Protein AF-A0A7S2HKM9-F1 (afdb_monomer)

Nearest PDB structures (foldseek):
  5j1i-assembly2_B  TM=4.996E-01  e=6.780E+00  Homo sapiens
  3fb2-assembly2_B  TM=3.011E-01  e=2.952E+00  Homo sapiens

Organism: NCBI:txid327968

Radius of gyration: 21.07 Å; Cα contacts (8 Å, |Δi|>4): 140; chains: 1; bounding box: 49×35×58 Å

Structure (mmCIF, N/CA/C/O backbone):
data_AF-A0A7S2HKM9-F1
#
_entry.id   AF-A0A7S2HKM9-F1
#
loop_
_atom_site.group_PDB
_atom_site.id
_atom_site.type_symbol
_atom_site.label_atom_id
_atom_site.label_alt_id
_atom_site.label_comp_id
_atom_site.label_asym_id
_atom_site.label_entity_id
_atom_site.label_seq_id
_atom_site.pdbx_PDB_ins_code
_atom_site.Cartn_x
_atom_site.Cartn_y
_atom_site.Cartn_z
_atom_site.occupancy
_atom_site.B_iso_or_equiv
_atom_site.auth_seq_id
_atom_site.auth_comp_id
_atom_site.auth_asym_id
_atom_site.auth_atom_id
_atom_site.pdbx_PDB_model_num
ATOM 1 N N . MET A 1 1 ? -15.039 -22.040 1.813 1.00 40.78 1 MET A N 1
ATOM 2 C CA . MET A 1 1 ? -13.602 -21.690 1.942 1.00 40.78 1 MET A CA 1
ATOM 3 C C . MET A 1 1 ? -12.680 -22.321 0.883 1.00 40.78 1 MET A C 1
ATOM 5 O O . MET A 1 1 ? -11.518 -21.946 0.837 1.00 40.78 1 MET A O 1
ATOM 9 N N . GLN A 1 2 ? -13.139 -23.224 -0.000 1.00 30.53 2 GLN A N 1
ATOM 10 C CA . GLN A 1 2 ? -12.272 -23.821 -1.039 1.00 30.53 2 GLN A CA 1
ATOM 11 C C . GLN A 1 2 ? -12.085 -22.943 -2.297 1.00 30.53 2 GLN A C 1
ATOM 13 O O . GLN A 1 2 ? -11.031 -23.003 -2.921 1.00 30.53 2 GLN A O 1
ATOM 18 N N . SER A 1 3 ? -13.036 -22.062 -2.633 1.00 32.12 3 SER A N 1
ATOM 19 C CA . SER A 1 3 ? -12.946 -21.182 -3.816 1.00 32.12 3 SER A CA 1
ATOM 20 C C . SER A 1 3 ? -11.997 -19.984 -3.653 1.00 32.12 3 SER A C 1
ATOM 22 O O . SER A 1 3 ? -11.504 -19.462 -4.650 1.00 32.12 3 SER A O 1
ATOM 24 N N . LEU A 1 4 ? -11.683 -19.579 -2.413 1.00 37.84 4 LEU A N 1
ATOM 25 C CA . LEU A 1 4 ? -10.715 -18.511 -2.112 1.00 37.84 4 LEU A CA 1
ATOM 26 C C . LEU A 1 4 ? -9.283 -18.892 -2.514 1.00 37.84 4 LEU A C 1
ATOM 28 O O . LEU A 1 4 ? -8.510 -18.035 -2.924 1.00 37.84 4 LEU A O 1
ATOM 32 N N . ARG A 1 5 ? -8.929 -20.181 -2.451 1.00 35.97 5 ARG A N 1
ATOM 33 C CA . ARG A 1 5 ? -7.579 -20.653 -2.796 1.00 35.97 5 ARG A CA 1
ATOM 34 C C . ARG A 1 5 ? -7.345 -20.738 -4.305 1.00 35.97 5 ARG A C 1
ATOM 36 O O . ARG A 1 5 ? -6.226 -20.510 -4.750 1.00 35.97 5 ARG A O 1
ATOM 43 N N . ALA A 1 6 ? -8.390 -21.010 -5.087 1.00 31.44 6 ALA A N 1
ATOM 44 C CA . ALA A 1 6 ? -8.276 -21.190 -6.535 1.00 31.44 6 ALA A CA 1
ATOM 45 C C . ALA A 1 6 ? -8.026 -19.866 -7.283 1.00 31.44 6 ALA A C 1
ATOM 47 O O . ALA A 1 6 ? -7.196 -19.817 -8.186 1.00 31.44 6 ALA A O 1
ATOM 48 N N . ASN A 1 7 ? -8.671 -18.772 -6.862 1.00 34.50 7 ASN A N 1
ATOM 49 C CA . ASN A 1 7 ? -8.495 -17.465 -7.508 1.00 34.50 7 ASN A CA 1
ATOM 50 C C . ASN A 1 7 ? -7.237 -16.723 -7.028 1.00 34.50 7 ASN A C 1
ATOM 52 O O . ASN A 1 7 ? -6.604 -16.019 -7.814 1.00 34.50 7 ASN A O 1
ATOM 56 N N . VAL A 1 8 ? -6.822 -16.934 -5.773 1.00 39.03 8 VAL A N 1
ATOM 57 C CA . VAL A 1 8 ? -5.538 -16.435 -5.246 1.00 39.03 8 VAL A CA 1
ATOM 58 C C . VAL A 1 8 ? -4.366 -17.124 -5.948 1.00 39.03 8 VAL A C 1
ATOM 60 O O . VAL A 1 8 ? -3.404 -16.458 -6.326 1.00 39.03 8 VAL A O 1
ATOM 63 N N . ALA A 1 9 ? -4.481 -18.428 -6.224 1.00 31.66 9 ALA A N 1
ATOM 64 C CA . ALA A 1 9 ? -3.498 -19.151 -7.020 1.00 31.66 9 ALA A CA 1
ATOM 65 C C . ALA A 1 9 ? -3.417 -18.633 -8.463 1.00 31.66 9 ALA A C 1
ATOM 67 O O . ALA A 1 9 ? -2.326 -18.609 -9.009 1.00 31.66 9 ALA A O 1
ATOM 68 N N . LEU A 1 10 ? -4.508 -18.152 -9.070 1.00 32.16 10 LEU A N 1
ATOM 69 C CA . LEU A 1 10 ? -4.478 -17.640 -10.445 1.00 32.16 10 LEU A CA 1
ATOM 70 C C . LEU A 1 10 ? -3.768 -16.276 -10.556 1.00 32.16 10 LEU A C 1
ATOM 72 O O . LEU A 1 10 ? -3.023 -16.047 -11.504 1.00 32.16 10 LEU A O 1
ATOM 76 N N . VAL A 1 11 ? -3.932 -15.387 -9.569 1.00 39.72 11 VAL A N 1
ATOM 77 C CA . VAL A 1 11 ? -3.235 -14.084 -9.551 1.00 39.72 11 VAL A CA 1
ATOM 78 C C . VAL A 1 11 ? -1.755 -14.237 -9.163 1.00 39.72 11 VAL A C 1
ATOM 80 O O . VAL A 1 11 ? -0.908 -13.523 -9.700 1.00 39.72 11 VAL A O 1
ATOM 83 N N . LEU A 1 12 ? -1.421 -15.202 -8.295 1.00 36.66 12 LEU A N 1
ATOM 84 C CA . LEU A 1 12 ? -0.033 -15.551 -7.955 1.00 36.66 12 LEU A CA 1
ATOM 85 C C . LEU A 1 12 ? 0.669 -16.388 -9.042 1.00 36.66 12 LEU A C 1
ATOM 87 O O . LEU A 1 12 ? 1.860 -16.192 -9.270 1.00 36.66 12 LEU A O 1
ATOM 91 N N . ALA A 1 13 ? -0.035 -17.272 -9.756 1.00 32.66 13 ALA A N 1
ATOM 92 C CA . ALA A 1 13 ? 0.553 -18.132 -10.792 1.00 32.66 13 ALA A CA 1
ATOM 93 C C . ALA A 1 13 ? 0.941 -17.359 -12.060 1.00 32.66 13 ALA A C 1
ATOM 95 O O . ALA A 1 13 ? 1.949 -17.684 -12.684 1.00 32.66 13 ALA A O 1
ATOM 96 N N . VAL A 1 14 ? 0.227 -16.279 -12.397 1.00 37.69 14 VAL A N 1
ATOM 97 C CA . VAL A 1 14 ? 0.597 -15.403 -13.526 1.00 37.69 14 VAL A CA 1
ATOM 98 C C . VAL A 1 14 ? 1.884 -14.600 -13.243 1.00 37.69 14 VAL A C 1
ATOM 100 O O . VAL A 1 14 ? 2.485 -14.049 -14.158 1.00 37.69 14 VAL A O 1
ATOM 103 N N . MET A 1 15 ? 2.372 -14.558 -11.996 1.00 44.34 15 MET A N 1
ATOM 104 C CA . MET A 1 15 ? 3.603 -13.835 -11.635 1.00 44.34 15 MET A CA 1
ATOM 105 C C . MET A 1 15 ? 4.887 -14.686 -11.713 1.00 44.34 15 MET A C 1
ATOM 107 O O . MET A 1 15 ? 5.978 -14.110 -11.655 1.00 44.34 15 MET A O 1
ATOM 111 N N . VAL A 1 16 ? 4.792 -16.021 -11.830 1.00 41.72 16 VAL A N 1
ATOM 112 C CA . VAL A 1 16 ? 5.943 -16.935 -11.635 1.00 41.72 16 VAL A CA 1
ATOM 113 C C . VAL A 1 16 ? 6.369 -17.700 -12.897 1.00 41.72 16 VAL A C 1
ATOM 115 O O . VAL A 1 16 ? 7.532 -18.090 -12.993 1.00 41.72 16 VAL A O 1
ATOM 118 N N . SER A 1 17 ? 5.508 -17.864 -13.901 1.00 39.16 17 SER A N 1
ATOM 119 C CA . SER A 1 17 ? 5.850 -18.638 -15.102 1.00 39.16 17 SER A CA 1
ATOM 120 C C . SER A 1 17 ? 6.051 -17.748 -16.324 1.00 39.16 17 SER A C 1
ATOM 122 O O . SER A 1 17 ? 5.080 -17.187 -16.808 1.00 39.16 17 SER A O 1
ATOM 124 N N . GLU A 1 18 ? 7.317 -17.658 -16.765 1.00 40.50 18 GLU A N 1
ATOM 125 C CA . GLU A 1 18 ? 7.879 -17.252 -18.079 1.00 40.50 18 GLU A CA 1
ATOM 126 C C . GLU A 1 18 ? 9.175 -16.437 -17.829 1.00 40.50 18 GLU A C 1
ATOM 128 O O . GLU A 1 18 ? 9.148 -15.426 -17.136 1.00 40.50 18 GLU A O 1
ATOM 133 N N . MET A 1 19 ? 10.391 -16.770 -18.275 1.00 42.81 19 MET A N 1
ATOM 134 C CA . MET A 1 19 ? 10.937 -17.816 -19.137 1.00 42.81 19 MET A CA 1
ATOM 135 C C . MET A 1 19 ? 12.421 -18.028 -18.779 1.00 42.81 19 MET A C 1
ATOM 137 O O . MET A 1 19 ? 13.136 -17.092 -18.411 1.00 42.81 19 MET A O 1
ATOM 141 N N . VAL A 1 20 ? 12.883 -19.268 -18.937 1.00 42.34 20 VAL A N 1
ATOM 142 C CA . VAL A 1 20 ? 14.298 -19.639 -19.033 1.00 42.34 20 VAL A CA 1
ATOM 143 C C . VAL A 1 20 ? 14.714 -19.520 -20.503 1.00 42.34 20 VAL A C 1
ATOM 145 O O . VAL A 1 20 ? 14.083 -20.139 -21.352 1.00 42.34 20 VAL A O 1
ATOM 148 N N . GLY A 1 21 ? 15.798 -18.784 -20.781 1.00 37.03 21 GLY A N 1
ATOM 149 C CA . GLY A 1 21 ? 16.639 -18.986 -21.971 1.00 37.03 21 GLY A CA 1
ATOM 150 C C . GLY A 1 21 ? 16.807 -17.799 -22.931 1.00 37.03 21 GLY A C 1
ATOM 151 O O . GLY A 1 21 ? 15.953 -17.549 -23.768 1.00 37.03 21 GLY A O 1
ATOM 152 N N . SER A 1 22 ? 17.966 -17.133 -22.897 1.00 38.50 22 SER A N 1
ATOM 153 C CA . SER A 1 22 ? 19.016 -17.210 -23.937 1.00 38.50 22 SER A CA 1
ATOM 154 C C . SER A 1 22 ? 20.191 -16.278 -23.575 1.00 38.50 22 SER A C 1
ATOM 156 O O . SER A 1 22 ? 20.020 -15.307 -22.844 1.00 38.50 22 SER A O 1
ATOM 158 N N . HIS A 1 23 ? 21.410 -16.657 -23.971 1.00 43.59 23 HIS A N 1
ATOM 159 C CA . HIS A 1 23 ? 22.680 -16.055 -23.547 1.00 43.59 23 HIS A CA 1
ATOM 160 C C . HIS A 1 23 ? 23.184 -14.983 -24.527 1.00 43.59 23 HIS A C 1
ATOM 162 O O . HIS A 1 23 ? 23.243 -15.241 -25.726 1.00 43.59 23 HIS A O 1
ATOM 168 N N . GLY A 1 24 ? 23.723 -13.886 -23.975 1.00 48.16 24 GLY A N 1
ATOM 169 C CA . GLY A 1 24 ? 24.982 -13.295 -24.450 1.00 48.16 24 GLY A CA 1
ATOM 170 C C . GLY A 1 24 ? 24.926 -11.951 -25.185 1.00 48.16 24 GLY A C 1
ATOM 171 O O . GLY A 1 24 ? 25.161 -11.932 -26.385 1.00 48.16 24 GLY A O 1
ATOM 172 N N . ALA A 1 25 ? 24.732 -10.839 -24.458 1.00 40.47 25 ALA A N 1
ATOM 173 C CA . ALA A 1 25 ? 25.528 -9.592 -24.535 1.00 40.47 25 ALA A CA 1
ATOM 174 C C . ALA A 1 25 ? 24.898 -8.490 -23.649 1.00 40.47 25 ALA A C 1
ATOM 176 O O . ALA A 1 25 ? 23.698 -8.254 -23.714 1.00 40.47 25 ALA A O 1
ATOM 177 N N . SER A 1 26 ? 25.723 -7.781 -22.861 1.00 45.53 26 SER A N 1
ATOM 178 C CA . SER A 1 26 ? 25.380 -6.745 -21.850 1.00 45.53 26 SER A CA 1
ATOM 179 C C . SER A 1 26 ? 24.868 -7.239 -20.480 1.00 45.53 26 SER A C 1
ATOM 181 O O . SER A 1 26 ? 23.892 -6.744 -19.920 1.00 45.53 26 SER A O 1
ATOM 183 N N . THR A 1 27 ? 25.602 -8.174 -19.867 1.00 55.16 27 THR A N 1
ATOM 184 C CA . THR A 1 27 ? 25.264 -8.782 -18.564 1.00 55.16 27 THR A CA 1
ATOM 185 C C . THR A 1 27 ? 24.985 -7.775 -17.444 1.00 55.16 27 THR A C 1
ATOM 187 O O . THR A 1 27 ? 24.105 -8.028 -16.635 1.00 55.16 27 THR A O 1
ATOM 190 N N . ALA A 1 28 ? 25.661 -6.626 -17.385 1.00 52.16 28 ALA A N 1
ATOM 191 C CA . ALA A 1 28 ? 25.444 -5.644 -16.317 1.00 52.16 28 ALA A CA 1
ATOM 192 C C . ALA A 1 28 ? 24.071 -4.946 -16.400 1.00 52.16 28 ALA A C 1
ATOM 194 O O . ALA A 1 28 ? 23.358 -4.870 -15.405 1.00 52.16 28 ALA A O 1
ATOM 195 N N . LEU A 1 29 ? 23.665 -4.498 -17.592 1.00 52.09 29 LEU A N 1
ATOM 196 C CA . LEU A 1 29 ? 22.386 -3.810 -17.821 1.00 52.09 29 LEU A CA 1
ATOM 197 C C . LEU A 1 29 ? 21.202 -4.774 -17.804 1.00 52.09 29 LEU A C 1
ATOM 199 O O . LEU A 1 29 ? 20.142 -4.451 -17.273 1.00 52.09 29 LEU A O 1
ATOM 203 N N . GLU A 1 30 ? 21.395 -5.983 -18.323 1.00 56.62 30 GLU A N 1
ATOM 204 C CA . GLU A 1 30 ? 20.392 -7.036 -18.239 1.00 56.62 30 GLU A CA 1
ATOM 205 C C . GLU A 1 30 ? 20.168 -7.466 -16.780 1.00 56.62 30 GLU A C 1
ATOM 207 O O . GLU A 1 30 ? 19.032 -7.674 -16.357 1.00 56.62 30 GLU A O 1
ATOM 212 N N . VAL A 1 31 ? 21.236 -7.548 -15.977 1.00 58.53 31 VAL A N 1
ATOM 213 C CA . VAL A 1 31 ? 21.159 -7.849 -14.540 1.00 58.53 31 VAL A CA 1
ATOM 214 C C . VAL A 1 31 ? 20.539 -6.693 -13.757 1.00 58.53 31 VAL A C 1
ATOM 216 O O . VAL A 1 31 ? 19.698 -6.958 -12.897 1.00 58.53 31 VAL A O 1
ATOM 219 N N . ASP A 1 32 ? 20.882 -5.439 -14.052 1.00 57.09 32 ASP A N 1
ATOM 220 C CA . ASP A 1 32 ? 20.312 -4.264 -13.381 1.00 57.09 32 ASP A CA 1
ATOM 221 C C . ASP A 1 32 ? 18.831 -4.069 -13.726 1.00 57.09 32 ASP A C 1
ATOM 223 O O . ASP A 1 32 ? 18.012 -3.922 -12.818 1.00 57.09 32 ASP A O 1
ATOM 227 N N . GLY A 1 33 ? 18.451 -4.199 -15.000 1.00 58.88 33 GLY A N 1
ATOM 228 C CA . GLY A 1 33 ? 17.053 -4.183 -15.434 1.00 58.88 33 GLY A CA 1
ATOM 229 C C . GLY A 1 33 ? 16.251 -5.336 -14.822 1.00 58.88 33 GLY A C 1
ATOM 230 O O . GLY A 1 33 ? 15.181 -5.127 -14.248 1.00 58.88 33 GLY A O 1
ATOM 231 N N . LYS A 1 34 ? 16.799 -6.562 -14.820 1.00 60.12 34 LYS A N 1
ATOM 232 C CA . LYS A 1 34 ? 16.180 -7.713 -14.135 1.00 60.12 34 LYS A CA 1
ATOM 233 C C . LYS A 1 34 ? 16.061 -7.486 -12.625 1.00 60.12 34 LYS A C 1
ATOM 235 O O . LYS A 1 34 ? 15.081 -7.933 -12.029 1.00 60.12 34 LYS A O 1
ATOM 240 N N . ARG A 1 35 ? 17.012 -6.795 -11.989 1.00 60.03 35 ARG A N 1
ATOM 241 C CA . ARG A 1 35 ? 16.968 -6.442 -10.559 1.00 60.03 35 ARG A CA 1
ATOM 242 C C . ARG A 1 35 ? 15.926 -5.368 -10.263 1.00 60.03 35 ARG A C 1
ATOM 244 O O . ARG A 1 35 ? 15.162 -5.563 -9.323 1.00 6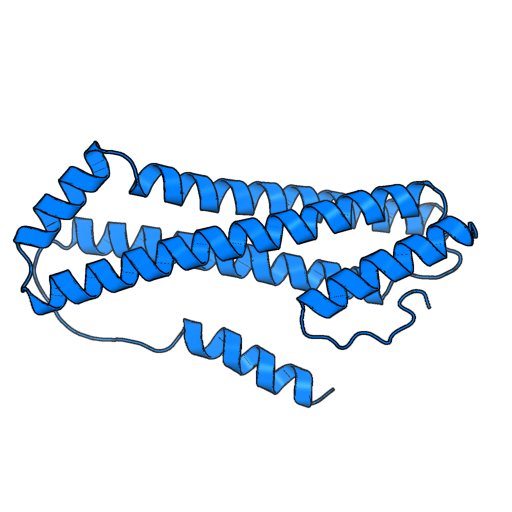0.03 35 ARG A O 1
ATOM 251 N N . ALA A 1 36 ? 15.842 -4.300 -11.053 1.00 59.81 36 ALA A N 1
ATOM 252 C CA . ALA A 1 36 ? 14.824 -3.258 -10.910 1.00 59.81 36 ALA A CA 1
ATOM 253 C C . ALA A 1 36 ? 13.411 -3.836 -11.091 1.00 59.81 36 ALA A C 1
ATOM 255 O O . ALA A 1 36 ? 12.543 -3.648 -10.240 1.00 59.81 36 ALA A O 1
ATOM 256 N N . LEU A 1 37 ? 13.214 -4.676 -12.111 1.00 63.56 37 LEU A N 1
ATOM 257 C CA . LEU A 1 37 ? 11.954 -5.389 -12.342 1.00 63.56 37 LEU A CA 1
ATOM 258 C C . LEU A 1 37 ? 11.614 -6.382 -11.228 1.00 63.56 37 LEU A C 1
ATOM 260 O O . LEU A 1 37 ? 10.436 -6.595 -10.937 1.00 63.56 37 LEU A O 1
ATOM 264 N N . ARG A 1 38 ? 12.618 -7.023 -10.620 1.00 66.50 38 ARG A N 1
ATOM 265 C CA . ARG A 1 38 ? 12.426 -7.912 -9.464 1.00 66.50 38 ARG A CA 1
ATOM 266 C C . ARG A 1 38 ? 12.077 -7.134 -8.199 1.00 66.50 38 ARG A C 1
ATOM 268 O O . ARG A 1 38 ? 11.171 -7.563 -7.495 1.00 66.50 38 ARG A O 1
ATOM 275 N N . ARG A 1 39 ? 12.729 -5.996 -7.939 1.00 69.50 39 ARG A N 1
ATOM 276 C CA . ARG A 1 39 ? 12.405 -5.105 -6.810 1.00 69.50 39 ARG A CA 1
ATOM 277 C C . ARG A 1 39 ? 11.002 -4.532 -6.955 1.00 69.50 39 ARG A C 1
ATOM 279 O O . ARG A 1 39 ? 10.175 -4.755 -6.088 1.00 69.50 39 ARG A O 1
ATOM 286 N N . SER A 1 40 ? 10.691 -3.957 -8.114 1.00 72.94 40 SER A N 1
ATOM 287 C CA . SER A 1 40 ? 9.357 -3.444 -8.424 1.00 72.94 40 SER A CA 1
ATOM 288 C C . SER A 1 40 ? 8.277 -4.529 -8.314 1.00 72.94 40 SER A C 1
ATOM 290 O O . SER A 1 40 ? 7.201 -4.283 -7.778 1.00 72.94 40 SER A O 1
ATOM 292 N N . ARG A 1 41 ? 8.561 -5.770 -8.744 1.00 76.00 41 ARG A N 1
ATOM 293 C CA . ARG A 1 41 ? 7.671 -6.918 -8.494 1.00 76.00 41 ARG A CA 1
ATOM 294 C C . ARG A 1 41 ? 7.488 -7.205 -7.006 1.00 76.00 41 ARG A C 1
ATOM 296 O O . ARG A 1 41 ? 6.348 -7.376 -6.588 1.00 76.00 41 ARG A O 1
ATOM 303 N N . ALA A 1 42 ? 8.573 -7.272 -6.240 1.00 78.19 42 ALA A N 1
ATOM 304 C CA . ALA A 1 42 ? 8.522 -7.535 -4.806 1.00 78.19 42 ALA A CA 1
ATOM 305 C C . ALA A 1 42 ? 7.716 -6.456 -4.071 1.00 78.19 42 ALA A C 1
ATOM 307 O O . ALA A 1 42 ? 6.820 -6.800 -3.310 1.00 78.19 42 ALA A O 1
ATOM 308 N N . ASP A 1 43 ? 7.944 -5.180 -4.386 1.00 80.50 43 ASP A N 1
ATOM 309 C CA . ASP A 1 43 ? 7.212 -4.058 -3.792 1.00 80.50 43 ASP A CA 1
ATOM 310 C C . ASP A 1 43 ? 5.720 -4.104 -4.156 1.00 80.50 43 ASP A C 1
ATOM 312 O O . ASP A 1 4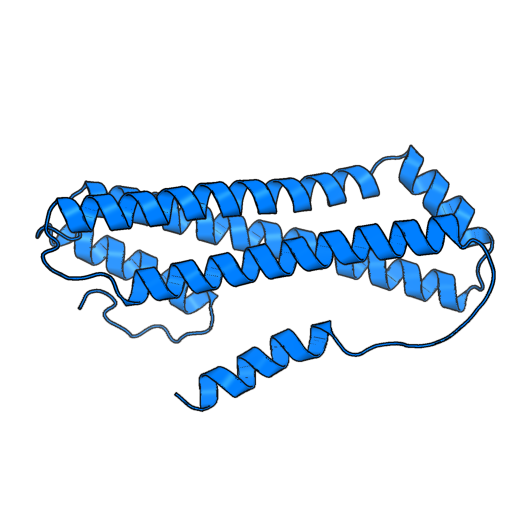3 ? 4.858 -3.865 -3.313 1.00 80.50 43 ASP A O 1
ATOM 316 N N . ARG A 1 44 ? 5.372 -4.479 -5.398 1.00 78.56 44 ARG A N 1
ATOM 317 C CA . ARG A 1 44 ? 3.964 -4.667 -5.782 1.00 78.56 44 ARG A CA 1
ATOM 318 C C . ARG A 1 44 ? 3.304 -5.820 -5.030 1.00 78.56 44 ARG A C 1
ATOM 320 O O . ARG A 1 44 ? 2.159 -5.682 -4.609 1.00 78.56 44 ARG A O 1
ATOM 327 N N . VAL A 1 45 ? 3.994 -6.953 -4.905 1.00 81.50 45 VAL A N 1
ATOM 328 C CA . VAL A 1 45 ? 3.481 -8.125 -4.179 1.00 81.50 45 VAL A CA 1
ATOM 329 C C . VAL A 1 45 ? 3.297 -7.791 -2.706 1.00 81.50 45 VAL A C 1
ATOM 331 O O . VAL A 1 45 ? 2.249 -8.106 -2.153 1.00 81.50 45 VAL A O 1
ATOM 334 N N . ASP A 1 46 ? 4.262 -7.102 -2.102 1.00 81.31 46 ASP A N 1
ATOM 335 C CA . ASP A 1 46 ? 4.175 -6.630 -0.725 1.00 81.31 46 ASP A CA 1
ATOM 336 C C . ASP A 1 46 ? 2.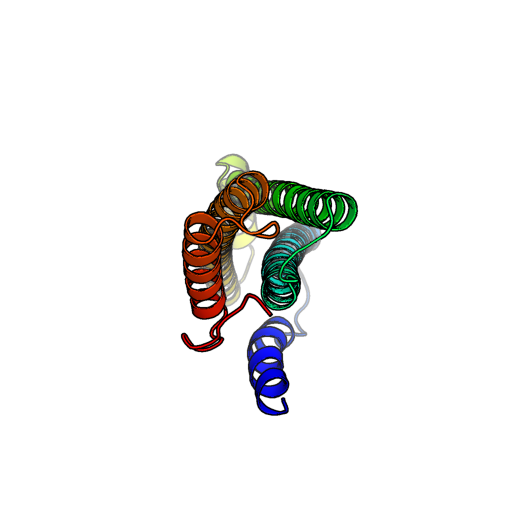986 -5.678 -0.537 1.00 81.31 46 ASP A C 1
ATOM 338 O O . ASP A 1 46 ? 2.124 -5.939 0.296 1.00 81.31 46 ASP A O 1
ATOM 342 N N . ALA A 1 47 ? 2.832 -4.653 -1.382 1.00 79.12 47 ALA A N 1
ATOM 343 C CA . ALA A 1 47 ? 1.691 -3.736 -1.302 1.00 79.12 47 ALA A CA 1
ATOM 344 C C . ALA A 1 47 ? 0.333 -4.462 -1.401 1.00 79.12 47 ALA A C 1
ATOM 346 O O . ALA A 1 47 ? -0.616 -4.132 -0.682 1.00 79.12 47 ALA A O 1
ATOM 347 N N . ILE A 1 48 ? 0.232 -5.475 -2.268 1.00 77.44 48 ILE A N 1
ATOM 348 C CA . ILE A 1 48 ? -0.974 -6.300 -2.409 1.00 77.44 48 ILE A CA 1
ATOM 349 C C . ILE A 1 48 ? -1.191 -7.163 -1.159 1.00 77.44 48 ILE A C 1
ATOM 351 O O . ILE A 1 48 ? -2.298 -7.187 -0.627 1.00 77.44 48 ILE A O 1
ATOM 355 N N . ALA A 1 49 ? -0.153 -7.839 -0.663 1.00 79.81 49 ALA A N 1
ATOM 356 C CA . ALA A 1 49 ? -0.233 -8.692 0.521 1.00 79.81 49 ALA A CA 1
ATOM 357 C C . ALA A 1 49 ? -0.647 -7.898 1.767 1.00 79.81 49 ALA A C 1
ATOM 359 O O . ALA A 1 49 ? -1.544 -8.320 2.493 1.00 79.81 49 ALA A O 1
ATOM 360 N N . GLN A 1 50 ? -0.072 -6.710 1.963 1.00 79.19 50 GLN A N 1
ATOM 361 C CA . GLN A 1 50 ? -0.452 -5.810 3.053 1.00 79.19 50 GLN A CA 1
ATOM 362 C C . GLN A 1 50 ? -1.911 -5.363 2.930 1.00 79.19 50 GLN A C 1
ATOM 364 O O . GLN A 1 50 ? -2.637 -5.341 3.921 1.00 79.19 50 GLN A O 1
ATOM 369 N N . SER A 1 51 ? -2.377 -5.082 1.710 1.00 73.06 51 SER A N 1
ATOM 370 C CA . SER A 1 51 ? -3.783 -4.736 1.466 1.00 73.06 51 SER A CA 1
ATOM 371 C C . SER A 1 51 ? -4.735 -5.879 1.846 1.00 73.06 51 SER A C 1
ATOM 373 O O . SER A 1 51 ? -5.805 -5.623 2.391 1.00 73.06 51 SER A O 1
ATOM 375 N N . PHE A 1 52 ? -4.350 -7.138 1.606 1.00 74.88 52 PHE A N 1
ATOM 376 C CA . PHE A 1 52 ? -5.125 -8.307 2.040 1.00 74.88 52 PHE A CA 1
ATOM 377 C C . PHE A 1 52 ? -5.073 -8.532 3.548 1.00 74.88 52 PHE A C 1
ATOM 379 O O . PHE A 1 52 ? -6.103 -8.798 4.158 1.00 74.88 52 PHE A O 1
ATOM 386 N N . HIS A 1 53 ? -3.909 -8.371 4.166 1.00 79.25 53 HIS A N 1
ATOM 387 C CA . HIS A 1 53 ? -3.774 -8.551 5.606 1.00 79.25 53 HIS A CA 1
ATOM 388 C C . HIS A 1 53 ? -4.617 -7.534 6.397 1.00 79.25 53 HIS A C 1
ATOM 390 O O . HIS A 1 53 ? -5.281 -7.875 7.374 1.00 79.25 53 HIS A O 1
ATOM 396 N N . VAL A 1 54 ? -4.679 -6.293 5.914 1.00 73.12 54 VAL A N 1
ATOM 397 C CA . VAL A 1 54 ? -5.593 -5.262 6.420 1.00 73.12 54 VAL A CA 1
ATOM 398 C C . VAL A 1 54 ? -7.055 -5.718 6.371 1.00 73.12 54 VAL A C 1
ATOM 400 O O . VAL A 1 54 ? -7.815 -5.492 7.312 1.00 73.12 54 VAL A O 1
ATOM 403 N N . LEU A 1 55 ? -7.471 -6.332 5.262 1.00 71.38 55 LEU A N 1
ATOM 404 C CA . LEU A 1 55 ? -8.844 -6.802 5.078 1.00 71.38 55 LEU A CA 1
ATOM 405 C C . LEU A 1 55 ? -9.199 -7.924 6.051 1.00 71.38 55 LEU A C 1
ATOM 407 O O . LEU A 1 55 ? -10.325 -7.971 6.538 1.00 71.38 55 LEU A O 1
ATOM 411 N N . GLU A 1 56 ? -8.248 -8.803 6.353 1.00 74.50 56 GLU A N 1
ATOM 412 C CA . GLU A 1 56 ? -8.428 -9.859 7.351 1.00 74.50 56 GLU A CA 1
ATOM 413 C C . GLU A 1 56 ? -8.619 -9.281 8.758 1.00 74.50 56 GLU A C 1
ATOM 415 O O . GLU A 1 56 ? -9.514 -9.714 9.488 1.00 74.50 56 GLU A O 1
ATOM 420 N N . ILE A 1 57 ? -7.843 -8.256 9.123 1.00 75.00 57 ILE A N 1
ATOM 421 C CA . ILE A 1 57 ? -8.017 -7.543 10.398 1.00 75.00 57 ILE A CA 1
ATOM 422 C C . ILE A 1 57 ? -9.381 -6.855 10.436 1.00 75.00 57 ILE A C 1
ATOM 424 O O . ILE A 1 57 ? -10.119 -6.992 11.405 1.00 75.00 57 ILE A O 1
ATOM 428 N N . ALA A 1 58 ? -9.748 -6.161 9.359 1.00 71.00 58 ALA A N 1
ATOM 429 C CA . ALA A 1 58 ? -11.046 -5.511 9.232 1.00 71.00 58 ALA A CA 1
ATOM 430 C C . ALA A 1 58 ? -12.225 -6.486 9.385 1.00 71.00 58 ALA A C 1
ATOM 432 O O . ALA A 1 58 ? -13.217 -6.155 10.028 1.00 71.00 58 ALA A O 1
ATOM 433 N N . ALA A 1 59 ? -12.121 -7.684 8.809 1.00 69.00 59 ALA A N 1
ATOM 434 C CA . ALA A 1 59 ? -13.153 -8.714 8.894 1.00 69.00 59 ALA A CA 1
ATOM 435 C C . ALA A 1 59 ? -13.250 -9.379 10.279 1.00 69.00 59 ALA A C 1
ATOM 437 O O . ALA A 1 59 ? -14.211 -10.096 10.543 1.00 69.00 59 ALA A O 1
ATOM 4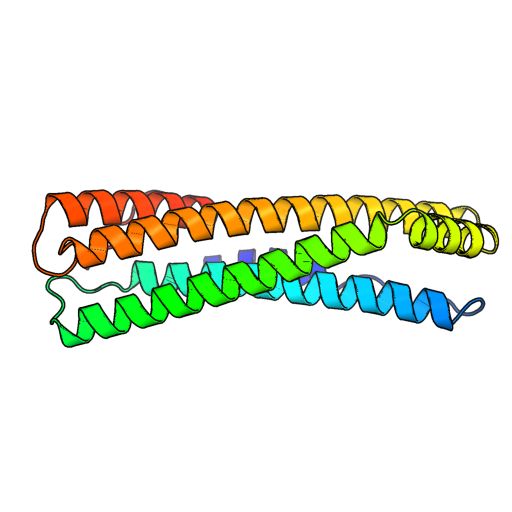38 N N . SER A 1 60 ? -12.262 -9.164 11.150 1.00 74.12 60 SER A N 1
ATOM 439 C CA . SER A 1 60 ? -12.181 -9.757 12.489 1.00 74.12 60 SER A CA 1
ATOM 440 C C . SER A 1 60 ? -12.317 -8.725 13.614 1.00 74.12 60 SER A C 1
ATOM 442 O O . SER A 1 60 ? -11.992 -9.018 14.765 1.00 74.12 60 SER A O 1
ATOM 444 N N . LEU A 1 61 ? -12.819 -7.521 13.307 1.00 80.06 61 LEU A N 1
ATOM 445 C CA . LEU A 1 61 ? -12.993 -6.472 14.308 1.00 80.06 61 LEU A CA 1
ATOM 446 C C . LEU A 1 61 ? -14.098 -6.836 15.317 1.00 80.06 61 LEU A C 1
ATOM 448 O O . LEU A 1 61 ? -15.241 -7.071 14.909 1.00 80.06 61 LEU A O 1
ATOM 452 N N . PRO A 1 62 ? -13.789 -6.836 16.628 1.00 79.69 62 PRO A N 1
ATOM 453 C CA . PRO A 1 62 ? -14.758 -7.167 17.663 1.00 79.69 62 PRO A CA 1
ATOM 454 C C . PRO A 1 62 ? -15.763 -6.032 17.884 1.00 79.69 62 PRO A C 1
ATOM 456 O O . PRO A 1 62 ? -15.406 -4.850 17.879 1.00 79.69 62 PRO A O 1
ATOM 459 N N . ARG A 1 63 ? -17.021 -6.380 18.165 1.00 75.75 63 ARG A N 1
ATOM 460 C CA . ARG A 1 63 ? -17.994 -5.462 18.770 1.00 75.75 63 ARG A CA 1
ATOM 461 C C . ARG A 1 63 ? -17.752 -5.315 20.269 1.00 75.75 63 ARG A C 1
ATOM 463 O O . ARG A 1 63 ? -17.514 -6.296 20.965 1.00 75.75 63 ARG A O 1
ATOM 470 N N . ASN A 1 64 ? -17.915 -4.093 20.774 1.00 81.44 64 ASN A N 1
ATOM 471 C CA . ASN A 1 64 ? -17.701 -3.735 22.182 1.00 81.44 64 ASN A CA 1
ATOM 472 C C . ASN A 1 64 ? -16.260 -4.010 22.642 1.00 81.44 64 ASN A C 1
ATOM 474 O O . ASN A 1 64 ? -16.039 -4.617 23.689 1.00 81.44 64 ASN A O 1
ATOM 478 N N . ALA A 1 65 ? -15.288 -3.578 21.836 1.00 84.00 65 ALA A N 1
ATOM 479 C CA . ALA A 1 65 ? -13.877 -3.695 22.170 1.00 84.00 65 ALA A CA 1
ATOM 480 C C . ALA A 1 65 ? -13.570 -2.968 23.487 1.00 84.00 65 ALA A C 1
ATOM 482 O O . ALA A 1 65 ? -14.066 -1.862 23.728 1.00 84.00 65 ALA A O 1
ATOM 483 N N . THR A 1 66 ? -12.724 -3.568 24.328 1.00 88.06 66 THR A N 1
ATOM 484 C CA . THR A 1 66 ? -12.126 -2.834 25.449 1.00 88.06 66 THR A CA 1
ATOM 485 C C . THR A 1 66 ? -11.183 -1.759 24.914 1.00 88.06 66 THR A C 1
ATOM 487 O O . THR A 1 66 ? -10.749 -1.808 23.761 1.00 88.06 66 THR A O 1
ATOM 490 N N . LYS A 1 67 ? -10.820 -0.789 25.756 1.00 87.12 67 LYS A N 1
ATOM 491 C CA . LYS A 1 67 ? -9.908 0.284 25.352 1.00 87.12 67 LYS A CA 1
ATOM 492 C C . LYS A 1 67 ? -8.545 -0.258 24.910 1.00 87.12 67 LYS A C 1
ATOM 494 O O . LYS A 1 67 ? -7.995 0.196 23.918 1.00 87.12 67 LYS A O 1
ATOM 499 N N . GLU A 1 68 ? -8.050 -1.289 25.588 1.00 87.44 68 GLU A N 1
ATOM 500 C CA . GLU A 1 68 ? -6.794 -1.962 25.252 1.00 87.44 68 GLU A CA 1
ATOM 501 C C . GLU A 1 68 ? -6.875 -2.672 23.894 1.00 87.44 68 GLU A C 1
ATOM 503 O O . GLU A 1 68 ? -5.917 -2.654 23.120 1.00 87.44 68 GLU A O 1
ATOM 508 N N . GLN A 1 69 ? -8.022 -3.283 23.581 1.00 85.62 69 GLN A N 1
ATOM 509 C CA . GLN A 1 69 ? -8.265 -3.897 22.275 1.00 85.62 69 GLN A CA 1
ATOM 510 C C . GLN A 1 69 ? -8.362 -2.837 21.175 1.00 85.62 69 GLN A C 1
ATOM 512 O O . GLN A 1 69 ? -7.779 -3.014 20.106 1.00 85.62 69 GLN A O 1
ATOM 517 N N . GLU A 1 70 ? -9.061 -1.732 21.440 1.00 87.19 70 GLU A N 1
ATOM 518 C CA . GLU A 1 70 ? -9.172 -0.601 20.519 1.00 87.19 70 GLU A CA 1
ATOM 519 C C . GLU A 1 70 ? -7.789 -0.007 20.210 1.00 87.19 70 GLU A C 1
ATOM 521 O O . GLU A 1 70 ? -7.437 0.144 19.041 1.00 87.19 70 GLU A O 1
ATOM 526 N N . ASP A 1 71 ? -6.966 0.230 21.234 1.00 89.00 71 ASP A N 1
ATOM 527 C CA . ASP A 1 71 ? -5.604 0.753 21.092 1.00 89.00 71 ASP A CA 1
ATOM 528 C C . ASP A 1 71 ? -4.698 -0.204 20.303 1.00 89.00 71 ASP A C 1
ATOM 530 O O . ASP A 1 71 ? -3.937 0.232 19.432 1.00 89.00 71 ASP A O 1
ATOM 534 N N . HIS A 1 72 ? -4.797 -1.514 20.554 1.00 88.06 72 HIS A N 1
ATOM 535 C CA . HIS A 1 72 ? -4.057 -2.518 19.790 1.00 88.06 72 HIS A CA 1
ATOM 536 C C . HIS A 1 72 ? -4.453 -2.499 18.306 1.00 88.06 72 HIS A C 1
ATOM 538 O O . HIS A 1 72 ? -3.583 -2.428 17.438 1.00 88.06 72 HIS A O 1
ATOM 544 N N . ILE A 1 73 ? -5.756 -2.509 18.007 1.00 87.62 73 ILE A N 1
ATOM 545 C CA . ILE A 1 73 ? -6.279 -2.453 16.634 1.00 87.62 73 ILE A CA 1
ATOM 546 C C . ILE A 1 73 ? -5.826 -1.165 15.942 1.00 87.62 73 ILE A C 1
ATOM 548 O O . ILE A 1 73 ? -5.341 -1.208 14.811 1.00 87.62 73 ILE A O 1
ATOM 552 N N . LEU A 1 74 ? -5.947 -0.020 16.617 1.00 89.94 74 LEU A N 1
ATOM 553 C CA . LEU A 1 74 ? -5.514 1.269 16.087 1.00 89.94 74 LEU A CA 1
ATOM 554 C C . LEU A 1 74 ? -4.031 1.256 15.737 1.00 89.94 74 LEU A C 1
ATOM 556 O O . LEU A 1 74 ? -3.673 1.676 14.637 1.00 89.94 74 LEU A O 1
ATOM 560 N N . LYS A 1 75 ? -3.189 0.736 16.633 1.00 91.50 75 LYS A N 1
ATOM 561 C CA . LYS A 1 75 ? -1.751 0.626 16.396 1.00 91.50 75 LYS A CA 1
ATOM 562 C C . LYS A 1 75 ? -1.451 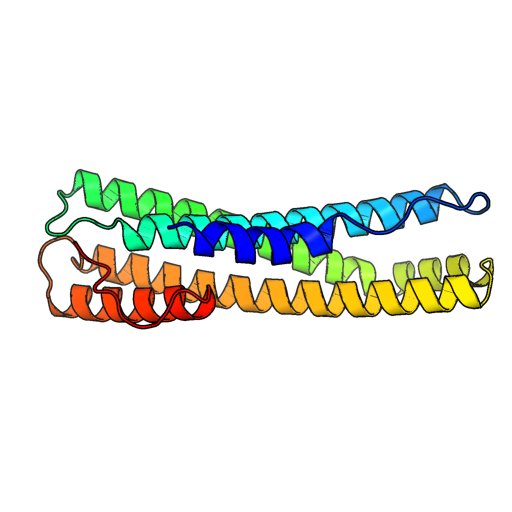-0.252 15.184 1.00 91.50 75 LYS A C 1
ATOM 564 O O . LYS A 1 75 ? -0.734 0.187 14.292 1.00 91.50 75 LYS A O 1
ATOM 569 N N . THR A 1 76 ? -2.050 -1.441 15.097 1.00 88.56 76 THR A N 1
ATOM 570 C CA . THR A 1 76 ? -1.845 -2.336 13.949 1.00 88.56 76 THR A CA 1
ATOM 571 C C . THR A 1 76 ? -2.259 -1.675 12.633 1.00 88.56 76 THR A C 1
ATOM 573 O O . THR A 1 76 ? -1.507 -1.719 11.661 1.00 88.56 76 THR A O 1
ATOM 576 N N . LEU A 1 77 ? -3.418 -1.010 12.594 1.00 87.75 77 LEU A N 1
ATOM 577 C CA . LEU A 1 77 ? -3.881 -0.311 11.392 1.00 87.75 77 LEU A CA 1
ATOM 578 C C . LEU A 1 77 ? -2.960 0.863 11.022 1.00 87.75 77 LEU A C 1
ATOM 580 O O . LEU A 1 77 ? -2.689 1.083 9.842 1.00 87.75 77 LEU A O 1
ATOM 584 N N . GLN A 1 78 ? -2.457 1.611 12.007 1.00 90.94 78 GLN A N 1
ATOM 585 C CA . GLN A 1 78 ? -1.501 2.700 11.784 1.00 90.94 78 GLN A CA 1
ATOM 586 C C . GLN A 1 78 ? -0.169 2.189 11.226 1.00 90.94 78 GLN A C 1
ATOM 588 O O . GLN A 1 78 ? 0.344 2.769 10.265 1.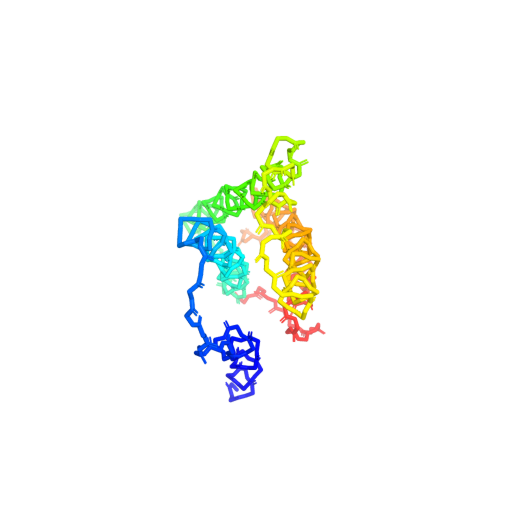00 90.94 78 GLN A O 1
ATOM 593 N N . ASP A 1 79 ? 0.354 1.093 11.774 1.00 91.06 79 ASP A N 1
ATOM 594 C CA . ASP A 1 79 ? 1.591 0.462 11.310 1.00 91.06 79 ASP A CA 1
ATOM 595 C C . ASP A 1 79 ? 1.440 -0.030 9.861 1.00 91.06 79 ASP A C 1
ATOM 597 O O . ASP A 1 79 ? 2.308 0.212 9.018 1.00 91.06 79 ASP A O 1
ATOM 601 N N . GLN A 1 80 ? 0.295 -0.630 9.522 1.00 87.44 80 GLN A N 1
ATOM 602 C CA . GLN A 1 80 ? -0.012 -1.057 8.154 1.00 87.44 80 GLN A CA 1
ATOM 603 C C . GLN A 1 80 ? -0.149 0.113 7.178 1.00 87.44 80 GLN A C 1
ATOM 605 O O . GLN A 1 80 ? 0.357 0.036 6.058 1.00 87.44 80 GLN A O 1
ATOM 610 N N . VAL A 1 81 ? -0.784 1.218 7.587 1.00 89.31 81 VAL A N 1
ATOM 611 C CA . VAL A 1 81 ? -0.846 2.444 6.773 1.00 89.31 81 VAL A CA 1
ATOM 612 C C . VAL A 1 81 ? 0.555 2.995 6.520 1.00 89.31 81 VAL A C 1
ATOM 614 O O . VAL A 1 81 ? 0.871 3.350 5.383 1.00 89.31 81 VAL A O 1
ATOM 617 N N . ALA A 1 82 ? 1.404 3.056 7.547 1.00 92.19 82 ALA A N 1
ATOM 618 C CA . ALA A 1 82 ? 2.781 3.519 7.405 1.00 92.19 82 ALA A CA 1
ATOM 619 C C . ALA A 1 82 ? 3.576 2.624 6.440 1.00 92.19 82 ALA A C 1
ATOM 621 O O . ALA A 1 82 ? 4.269 3.133 5.556 1.00 92.19 82 ALA A O 1
ATOM 622 N N . HIS A 1 83 ? 3.411 1.304 6.548 1.00 88.62 83 HIS A N 1
ATOM 623 C CA . HIS A 1 83 ? 4.059 0.346 5.660 1.00 88.62 83 HIS A CA 1
ATOM 624 C C . HIS A 1 83 ? 3.576 0.480 4.211 1.00 88.62 83 HIS A C 1
ATOM 626 O O . HIS A 1 83 ? 4.387 0.605 3.295 1.00 88.62 83 HIS A O 1
ATOM 632 N N . LEU A 1 84 ? 2.259 0.541 3.990 1.00 86.94 84 LEU A N 1
ATOM 633 C CA . LEU A 1 84 ? 1.680 0.743 2.660 1.00 86.94 84 LEU A CA 1
ATOM 634 C C . LEU A 1 84 ? 2.154 2.054 2.032 1.00 86.94 84 LEU A C 1
ATOM 636 O O . LEU A 1 84 ? 2.490 2.067 0.849 1.00 86.94 84 LEU A O 1
ATOM 640 N N . LYS A 1 85 ? 2.230 3.146 2.803 1.00 90.31 85 LYS A N 1
ATOM 641 C CA . LYS A 1 85 ? 2.777 4.429 2.331 1.00 90.31 85 LYS A CA 1
ATOM 642 C C . LYS A 1 85 ? 4.235 4.294 1.899 1.00 90.31 85 LYS A C 1
ATOM 644 O O . LYS A 1 85 ? 4.583 4.752 0.812 1.00 90.31 85 LYS A O 1
ATOM 649 N N . LEU A 1 86 ? 5.061 3.629 2.706 1.00 90.50 86 LEU A N 1
ATOM 650 C CA . LEU A 1 86 ? 6.468 3.393 2.392 1.00 90.50 86 LEU A CA 1
ATOM 651 C C . LEU A 1 86 ? 6.630 2.569 1.109 1.00 90.50 86 LEU A C 1
ATOM 653 O O . LEU A 1 86 ? 7.348 2.986 0.201 1.00 90.50 86 LEU A O 1
ATOM 657 N N . THR A 1 87 ? 5.951 1.427 1.003 1.00 85.12 87 THR A N 1
ATOM 658 C CA . THR A 1 87 ? 6.027 0.564 -0.185 1.00 85.12 87 THR A CA 1
ATOM 659 C C . THR A 1 87 ? 5.489 1.281 -1.427 1.00 85.12 87 THR A C 1
ATOM 661 O O . THR A 1 87 ? 6.085 1.207 -2.499 1.00 85.12 87 THR A O 1
ATOM 664 N N . THR A 1 88 ? 4.418 2.065 -1.286 1.00 86.62 88 THR A N 1
ATOM 665 C CA . THR A 1 88 ? 3.862 2.872 -2.382 1.00 86.62 88 THR A CA 1
ATOM 666 C C . THR A 1 88 ? 4.839 3.948 -2.862 1.00 86.62 88 THR A C 1
ATOM 668 O O . THR A 1 88 ? 4.956 4.166 -4.069 1.00 86.62 88 THR A O 1
ATOM 671 N N . SER A 1 89 ? 5.569 4.590 -1.942 1.00 88.56 89 SER A N 1
ATOM 672 C CA . SER A 1 89 ? 6.629 5.546 -2.284 1.00 88.56 89 SER A CA 1
ATOM 673 C C . SER A 1 89 ? 7.749 4.870 -3.067 1.00 88.56 89 SER A C 1
ATOM 675 O O . SER A 1 89 ? 8.111 5.356 -4.129 1.00 88.56 89 SER A O 1
ATOM 677 N N . LYS A 1 90 ? 8.220 3.697 -2.623 1.00 87.50 90 LYS A N 1
ATOM 678 C CA . LYS A 1 90 ? 9.262 2.935 -3.336 1.00 87.50 90 LYS A CA 1
ATOM 679 C C . LYS A 1 90 ? 8.858 2.602 -4.774 1.00 87.50 90 LYS A C 1
ATOM 681 O O . LYS A 1 90 ? 9.666 2.737 -5.687 1.00 87.50 90 LYS A O 1
ATOM 686 N N . ILE A 1 91 ? 7.598 2.214 -4.996 1.00 82.50 91 ILE A N 1
ATOM 687 C CA . ILE A 1 91 ? 7.070 1.968 -6.348 1.00 82.50 91 ILE A CA 1
ATOM 688 C C . ILE A 1 91 ? 7.118 3.250 -7.194 1.00 82.50 91 ILE A C 1
ATOM 690 O O . ILE A 1 91 ? 7.477 3.190 -8.369 1.00 82.50 91 ILE A O 1
ATOM 694 N N . ALA A 1 92 ? 6.772 4.403 -6.612 1.00 84.00 92 ALA A N 1
ATOM 695 C CA . ALA A 1 92 ? 6.844 5.692 -7.296 1.00 84.00 92 ALA A CA 1
ATOM 696 C C . ALA A 1 92 ? 8.292 6.120 -7.595 1.00 84.00 92 ALA A C 1
ATOM 698 O O . ALA A 1 92 ? 8.551 6.649 -8.674 1.00 84.00 92 ALA A O 1
ATOM 699 N N . ASP A 1 93 ? 9.233 5.842 -6.693 1.00 83.94 93 ASP A N 1
ATOM 700 C CA . ASP A 1 93 ? 10.653 6.150 -6.883 1.00 83.94 93 ASP A CA 1
ATOM 701 C C . ASP A 1 93 ? 11.250 5.338 -8.039 1.00 83.94 93 ASP A C 1
ATOM 703 O O . ASP A 1 93 ? 11.989 5.881 -8.860 1.00 83.94 93 ASP A O 1
ATOM 707 N N . VAL A 1 94 ? 10.872 4.059 -8.165 1.00 77.62 94 VAL A N 1
ATOM 708 C CA . VAL A 1 94 ? 11.259 3.225 -9.316 1.00 77.62 94 VAL A CA 1
ATOM 709 C C . VAL A 1 94 ? 10.697 3.795 -10.623 1.00 77.62 94 VAL A C 1
ATOM 711 O O . VAL A 1 94 ? 11.433 3.904 -11.599 1.00 77.62 94 VAL A O 1
ATOM 714 N N . GLU A 1 95 ? 9.428 4.224 -10.650 1.00 72.31 95 GLU A N 1
ATOM 715 C CA . GLU A 1 95 ? 8.861 4.897 -11.832 1.00 72.31 95 GLU A CA 1
ATOM 716 C C . GLU A 1 95 ? 9.618 6.186 -12.188 1.00 72.31 95 GLU A C 1
ATOM 718 O O . GLU A 1 95 ? 9.842 6.460 -13.368 1.00 72.31 95 GLU A O 1
ATOM 723 N N . GLY A 1 96 ? 10.000 6.979 -11.183 1.00 75.19 96 GLY A N 1
ATOM 724 C CA . GLY A 1 96 ? 10.752 8.218 -11.371 1.00 75.19 96 GLY A CA 1
ATOM 725 C C . GLY A 1 96 ? 12.154 7.972 -11.926 1.00 75.19 96 GLY A C 1
ATOM 726 O O . GLY A 1 96 ? 12.567 8.647 -12.868 1.00 75.19 96 GLY A O 1
ATOM 727 N N . HIS A 1 97 ? 12.854 6.970 -11.392 1.00 73.94 97 HIS A N 1
ATOM 728 C CA . HIS A 1 97 ? 14.184 6.580 -11.851 1.00 73.94 97 HIS A CA 1
ATOM 729 C C . HIS A 1 97 ? 14.157 6.060 -13.296 1.00 73.94 97 HIS A C 1
ATOM 731 O O . HIS A 1 97 ? 14.948 6.504 -14.124 1.00 73.94 97 HIS A O 1
ATOM 737 N N . ASP A 1 98 ? 13.197 5.195 -13.640 1.00 68.94 98 ASP A N 1
ATOM 738 C CA . ASP A 1 98 ? 13.031 4.673 -15.006 1.00 68.94 98 ASP A CA 1
ATOM 739 C C . ASP A 1 98 ? 12.609 5.768 -16.012 1.00 68.94 98 ASP A C 1
ATOM 741 O O . ASP A 1 98 ? 12.819 5.653 -17.225 1.00 68.94 98 ASP A O 1
ATOM 745 N N . ALA A 1 99 ? 11.984 6.847 -15.531 1.00 71.12 99 ALA A N 1
ATOM 746 C CA . ALA A 1 99 ? 11.577 7.983 -16.350 1.00 71.12 99 ALA A CA 1
ATOM 747 C C . ALA A 1 99 ? 12.676 9.043 -16.537 1.00 71.12 99 ALA A C 1
ATOM 749 O O . ALA A 1 99 ? 12.504 9.925 -17.386 1.00 71.12 99 ALA A O 1
ATOM 750 N N . ALA A 1 100 ? 13.781 8.965 -15.789 1.00 80.94 100 ALA A N 1
ATOM 751 C CA . ALA A 1 100 ? 14.861 9.941 -15.852 1.00 80.94 100 ALA A CA 1
ATOM 752 C C . ALA A 1 100 ? 15.487 9.986 -17.263 1.00 80.94 100 ALA A C 1
ATOM 754 O O . ALA A 1 100 ? 15.739 8.931 -17.852 1.00 80.94 100 ALA A O 1
ATOM 755 N N . PRO A 1 101 ? 15.762 11.178 -17.832 1.00 75.38 101 PRO A N 1
ATOM 756 C CA . PRO A 1 101 ? 16.300 11.302 -19.190 1.00 75.38 101 PRO A CA 1
ATOM 757 C C . PRO A 1 101 ? 17.608 10.533 -19.408 1.00 75.38 101 PRO A C 1
ATOM 759 O O . PRO A 1 101 ? 17.783 9.903 -20.448 1.00 75.38 101 PRO A O 1
ATOM 762 N N . GLU A 1 102 ? 18.496 10.551 -18.413 1.00 78.88 102 GLU A N 1
ATOM 763 C CA . GLU A 1 102 ? 19.785 9.854 -18.446 1.00 78.88 102 GLU A CA 1
ATOM 764 C C . GLU A 1 102 ? 19.607 8.334 -18.466 1.00 78.88 102 GLU A C 1
ATOM 766 O O . GLU A 1 102 ? 20.205 7.647 -19.295 1.00 78.88 102 GLU A O 1
ATOM 771 N N . GLU A 1 103 ? 18.717 7.810 -17.621 1.00 76.81 103 GLU A N 1
ATOM 772 C CA . GLU A 1 103 ? 18.444 6.375 -17.572 1.00 76.81 103 GLU A CA 1
ATOM 773 C C . GLU A 1 103 ? 17.713 5.913 -18.836 1.00 76.81 103 GLU A C 1
ATOM 775 O O . GLU A 1 103 ? 18.046 4.875 -19.403 1.00 76.81 103 GLU A O 1
ATOM 780 N N . ARG A 1 104 ? 16.799 6.725 -19.382 1.00 75.00 104 ARG A N 1
ATOM 781 C CA . ARG A 1 104 ? 16.185 6.462 -20.692 1.00 75.00 104 ARG A CA 1
ATOM 782 C C . ARG A 1 104 ? 17.215 6.419 -21.813 1.00 75.00 104 ARG A C 1
ATOM 784 O O . ARG A 1 104 ? 17.171 5.502 -22.628 1.00 75.00 104 ARG A O 1
ATOM 791 N N . ALA A 1 105 ? 18.142 7.373 -21.857 1.00 79.06 105 ALA A N 1
ATOM 792 C CA . ALA A 1 105 ? 19.204 7.390 -22.859 1.00 79.06 105 ALA A CA 1
ATOM 793 C C . ALA A 1 105 ? 20.098 6.145 -22.743 1.00 79.06 105 ALA A C 1
ATOM 795 O O . ALA A 1 105 ? 20.388 5.497 -23.751 1.00 79.06 105 ALA A O 1
ATOM 796 N N . ARG A 1 106 ? 20.453 5.752 -21.514 1.00 80.12 106 ARG A N 1
ATOM 797 C CA . ARG A 1 106 ? 21.199 4.520 -21.230 1.00 80.12 106 ARG A CA 1
ATOM 798 C C . ARG A 1 106 ? 20.435 3.273 -21.681 1.00 80.12 106 ARG A C 1
ATOM 800 O O . ARG A 1 106 ? 21.016 2.409 -22.333 1.00 80.12 106 ARG A O 1
ATOM 807 N N . LEU A 1 107 ? 19.138 3.185 -21.385 1.00 74.25 107 LEU A N 1
ATOM 808 C CA . LEU A 1 107 ? 18.280 2.064 -21.777 1.00 74.25 107 LEU A CA 1
ATOM 809 C C . LEU A 1 107 ? 18.100 1.973 -23.298 1.00 74.25 107 LEU A C 1
ATOM 811 O O . LEU A 1 107 ? 18.078 0.867 -23.833 1.00 74.25 107 LEU A O 1
ATOM 815 N N . VAL A 1 108 ? 17.995 3.102 -24.002 1.00 80.00 108 VAL A N 1
ATOM 816 C CA . VAL A 1 108 ? 17.916 3.144 -25.473 1.00 80.00 108 VAL A CA 1
ATOM 817 C C . VAL A 1 108 ? 19.237 2.699 -26.103 1.00 80.00 108 VAL A C 1
ATOM 819 O O . VAL A 1 108 ? 19.234 1.849 -26.992 1.00 80.00 108 VAL A O 1
ATOM 822 N N . ALA A 1 109 ? 20.369 3.207 -25.607 1.00 80.06 109 ALA A N 1
ATOM 823 C CA . ALA A 1 109 ? 21.698 2.803 -26.066 1.00 80.06 109 ALA A CA 1
ATOM 824 C C . ALA A 1 109 ? 21.989 1.317 -25.787 1.00 80.06 109 ALA A C 1
ATOM 826 O O . ALA A 1 109 ? 22.666 0.655 -26.566 1.00 80.06 109 ALA A O 1
ATOM 827 N N . ALA A 1 110 ? 21.455 0.775 -24.693 1.00 75.25 110 ALA A N 1
ATOM 828 C CA . ALA A 1 110 ? 21.553 -0.644 -24.374 1.00 75.25 110 ALA A CA 1
ATOM 829 C C . ALA A 1 110 ? 20.665 -1.516 -25.276 1.00 75.25 110 ALA A C 1
ATOM 831 O O . ALA A 1 110 ? 21.040 -2.633 -25.612 1.00 75.25 110 ALA A O 1
ATOM 832 N N . ARG A 1 111 ? 19.492 -1.020 -25.685 1.00 75.88 111 ARG A N 1
ATOM 833 C CA . ARG A 1 111 ? 18.569 -1.749 -26.572 1.00 75.88 111 ARG A CA 1
ATOM 834 C C . ARG A 1 111 ? 19.056 -1.813 -28.006 1.00 75.88 111 ARG A C 1
ATOM 836 O O . ARG A 1 111 ? 18.797 -2.809 -28.669 1.00 75.88 111 ARG A O 1
ATOM 843 N N . SER A 1 112 ? 19.763 -0.795 -28.487 1.00 80.12 112 SER A N 1
ATOM 844 C CA . SER A 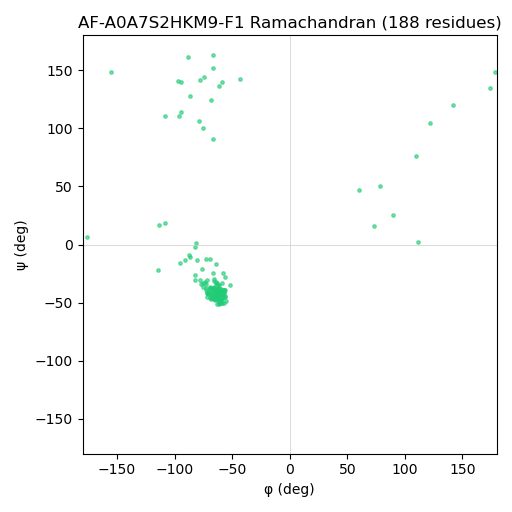1 112 ? 20.240 -0.759 -29.874 1.00 80.12 112 SER A CA 1
ATOM 845 C C . SER A 1 112 ? 21.243 -1.872 -30.206 1.00 80.12 112 SER A C 1
ATOM 847 O O . SER A 1 112 ? 21.436 -2.177 -31.379 1.00 80.12 112 SER A O 1
ATOM 849 N N . THR A 1 113 ? 21.840 -2.516 -29.195 1.00 82.75 113 THR A N 1
ATOM 850 C CA . THR A 1 113 ? 22.722 -3.683 -29.363 1.00 82.75 113 THR A CA 1
ATOM 851 C C . THR A 1 113 ? 21.970 -5.020 -29.390 1.00 82.75 113 THR A C 1
ATOM 853 O O . THR A 1 113 ? 22.566 -6.050 -29.703 1.00 82.75 113 THR A O 1
ATOM 856 N N . MET A 1 114 ? 20.669 -5.023 -29.079 1.00 80.75 114 MET A N 1
ATOM 857 C CA . MET A 1 114 ? 19.815 -6.214 -29.062 1.00 80.75 114 MET A CA 1
ATOM 858 C C . MET A 1 114 ? 19.189 -6.481 -30.436 1.00 80.75 114 MET A C 1
ATOM 860 O O . MET A 1 114 ? 19.075 -5.581 -31.270 1.00 80.75 114 MET A O 1
ATOM 864 N N . LYS A 1 115 ? 18.707 -7.709 -30.660 1.00 88.38 115 LYS A N 1
ATOM 865 C CA . LYS A 1 115 ? 17.900 -8.038 -31.845 1.00 88.38 115 LYS A CA 1
ATOM 866 C C . LYS A 1 115 ? 16.555 -7.312 -31.797 1.00 88.38 115 LYS A C 1
ATOM 868 O O . LYS A 1 115 ? 16.030 -7.033 -30.721 1.00 88.38 115 LYS A O 1
ATOM 873 N N . ALA A 1 116 ? 15.972 -7.029 -32.960 1.00 83.94 116 ALA A N 1
ATOM 874 C CA . ALA A 1 116 ? 14.721 -6.275 -33.063 1.00 83.94 116 ALA A CA 1
ATOM 875 C C . ALA A 1 116 ? 13.553 -6.939 -32.303 1.00 83.94 116 ALA A C 1
ATOM 877 O O . ALA A 1 116 ? 12.687 -6.254 -31.757 1.00 83.94 116 ALA A O 1
ATOM 878 N N . GLU A 1 117 ? 13.527 -8.270 -32.251 1.00 82.62 117 GLU A N 1
ATOM 879 C CA . GLU A 1 117 ? 12.545 -9.051 -31.499 1.00 82.62 117 GLU A CA 1
ATOM 880 C C . GLU A 1 117 ? 12.682 -8.826 -29.987 1.00 82.62 117 GLU A C 1
ATOM 882 O O . GLU A 1 117 ? 11.686 -8.565 -29.307 1.00 82.62 117 GLU A O 1
ATOM 887 N N . ASP A 1 118 ? 13.914 -8.849 -29.478 1.00 78.88 118 ASP A N 1
ATOM 888 C CA . ASP A 1 118 ? 14.221 -8.648 -28.059 1.00 78.88 118 ASP A CA 1
ATOM 889 C C . ASP A 1 118 ? 13.937 -7.201 -27.635 1.00 78.88 118 ASP A C 1
ATOM 891 O O . ASP A 1 118 ? 13.353 -6.964 -26.576 1.00 78.88 118 ASP A O 1
ATOM 895 N N . GLN A 1 119 ? 14.245 -6.226 -28.499 1.00 81.06 119 GLN A N 1
ATOM 896 C CA . GLN A 1 119 ? 13.900 -4.816 -28.279 1.00 81.06 119 GLN A CA 1
ATOM 897 C C . GLN A 1 119 ? 12.388 -4.635 -28.086 1.00 81.06 119 GLN A C 1
ATOM 899 O O . GLN A 1 119 ? 11.949 -4.054 -27.090 1.00 81.06 119 GLN A O 1
ATOM 904 N N . LYS A 1 120 ? 11.578 -5.201 -28.992 1.00 82.00 120 LYS A N 1
ATOM 905 C CA . LYS A 1 120 ? 10.108 -5.148 -28.905 1.00 82.00 120 LYS A CA 1
ATOM 906 C C . LYS A 1 120 ? 9.576 -5.847 -27.655 1.00 82.00 120 LYS A C 1
ATOM 908 O O . LYS A 1 120 ? 8.561 -5.424 -27.097 1.00 82.00 120 LYS A O 1
ATOM 913 N N . MET A 1 121 ? 10.215 -6.932 -27.222 1.00 79.19 121 MET A N 1
ATOM 914 C CA . MET A 1 121 ? 9.840 -7.630 -25.992 1.00 79.19 121 MET A CA 1
ATOM 915 C C . MET A 1 121 ? 10.105 -6.760 -24.758 1.00 79.19 121 MET A C 1
ATOM 917 O O . MET A 1 121 ? 9.217 -6.609 -23.917 1.00 79.19 121 MET A O 1
ATOM 921 N N . MET A 1 122 ? 11.283 -6.136 -24.684 1.00 77.94 122 MET A N 1
ATOM 922 C CA . MET A 1 122 ? 11.659 -5.237 -23.591 1.00 77.94 122 MET A CA 1
ATOM 923 C C . MET A 1 122 ? 10.721 -4.026 -23.504 1.00 77.94 122 MET A C 1
ATOM 925 O O . MET A 1 122 ? 10.213 -3.727 -22.428 1.00 77.94 122 MET A O 1
ATOM 929 N N . GLU A 1 123 ? 10.386 -3.394 -24.632 1.00 80.81 123 GLU A N 1
ATOM 930 C CA . GLU A 1 123 ? 9.419 -2.283 -24.674 1.00 80.81 123 GLU A CA 1
ATOM 931 C C . GLU A 1 123 ? 8.036 -2.675 -24.141 1.00 80.81 123 GLU A C 1
ATOM 933 O O . GLU A 1 123 ? 7.424 -1.942 -23.357 1.00 80.81 123 GLU A O 1
ATOM 938 N N . LYS A 1 124 ? 7.534 -3.855 -24.529 1.00 81.38 124 LYS A N 1
ATOM 939 C CA . LYS A 1 124 ? 6.262 -4.374 -24.008 1.00 81.38 124 LYS A CA 1
ATOM 940 C C . LYS A 1 124 ? 6.330 -4.614 -22.504 1.00 81.38 124 LYS A C 1
ATOM 942 O O . LYS A 1 124 ? 5.354 -4.326 -21.805 1.00 81.38 124 LYS A O 1
ATOM 947 N N . MET A 1 125 ? 7.456 -5.130 -22.015 1.00 78.69 125 MET A N 1
ATOM 948 C CA . MET A 1 125 ? 7.665 -5.398 -20.597 1.00 78.69 125 MET A CA 1
ATOM 949 C C . MET A 1 125 ? 7.715 -4.105 -19.779 1.00 78.69 125 MET A C 1
ATOM 951 O O . MET A 1 125 ? 7.063 -4.040 -18.737 1.00 78.69 125 MET A O 1
ATOM 955 N N . ASP A 1 126 ? 8.391 -3.060 -20.256 1.00 80.00 126 ASP A N 1
ATOM 956 C CA . ASP A 1 126 ? 8.416 -1.764 -19.567 1.00 80.00 126 ASP A CA 1
ATOM 957 C C . ASP A 1 126 ? 7.036 -1.126 -19.534 1.00 80.00 126 ASP A C 1
ATOM 959 O O . ASP A 1 126 ? 6.573 -0.692 -18.481 1.00 80.00 126 ASP A O 1
ATOM 963 N N . ALA A 1 127 ? 6.339 -1.117 -20.674 1.00 81.62 127 ALA A N 1
ATOM 964 C CA . ALA A 1 127 ? 4.991 -0.575 -20.757 1.00 81.62 127 ALA A CA 1
ATOM 965 C C . ALA A 1 127 ? 4.032 -1.335 -19.828 1.00 81.62 127 ALA A C 1
ATOM 967 O O . ALA A 1 127 ? 3.158 -0.737 -19.198 1.00 81.62 127 ALA A O 1
ATOM 968 N N . TRP A 1 128 ? 4.189 -2.657 -19.712 1.00 83.25 128 TRP A N 1
ATOM 969 C CA . TRP A 1 128 ? 3.447 -3.455 -18.740 1.00 83.25 128 TRP A CA 1
ATOM 970 C C . TRP A 1 128 ? 3.831 -3.099 -17.299 1.00 83.25 128 TRP A C 1
ATOM 972 O O . TRP A 1 128 ? 2.939 -2.853 -16.490 1.00 83.25 128 TRP A O 1
ATOM 982 N N . SER A 1 129 ? 5.127 -3.005 -16.990 1.00 79.88 129 SER A N 1
ATOM 983 C CA . SER A 1 129 ? 5.630 -2.670 -15.654 1.00 79.88 129 SER A CA 1
ATOM 984 C C . SER A 1 129 ? 5.127 -1.301 -15.192 1.00 79.88 129 SER A C 1
ATOM 986 O O . SER A 1 129 ? 4.568 -1.197 -14.105 1.00 79.88 129 SER A O 1
ATOM 988 N N . GLN A 1 130 ? 5.202 -0.278 -16.048 1.00 82.44 130 GLN A N 1
ATOM 989 C CA . GLN A 1 130 ? 4.690 1.068 -15.769 1.00 82.44 130 GLN A CA 1
ATOM 990 C C . GLN A 1 130 ? 3.179 1.069 -15.520 1.00 82.44 130 GLN A C 1
ATOM 992 O O . GLN A 1 130 ? 2.702 1.664 -14.555 1.00 82.44 130 GLN A O 1
ATOM 997 N N . ARG A 1 131 ? 2.398 0.367 -16.355 1.00 82.81 131 ARG A N 1
ATOM 998 C CA . ARG A 1 131 ? 0.948 0.237 -16.128 1.00 82.81 131 ARG A CA 1
ATOM 999 C C . ARG A 1 131 ? 0.649 -0.440 -14.794 1.00 82.81 131 ARG A C 1
ATOM 1001 O O . ARG A 1 131 ? -0.265 -0.013 -14.088 1.00 82.81 131 ARG A O 1
ATOM 1008 N N . MET A 1 132 ? 1.402 -1.482 -14.453 1.00 80.69 132 MET A N 1
ATOM 1009 C CA . MET A 1 132 ? 1.211 -2.225 -13.212 1.00 80.69 132 MET A CA 1
ATOM 1010 C C . MET A 1 132 ? 1.629 -1.420 -11.986 1.00 80.69 132 MET A C 1
ATOM 1012 O O . MET A 1 132 ? 0.872 -1.400 -11.023 1.00 80.69 132 MET A O 1
ATOM 1016 N N . ASN A 1 133 ? 2.756 -0.710 -12.026 1.00 84.31 133 ASN A N 1
ATOM 1017 C CA . ASN A 1 133 ? 3.193 0.174 -10.945 1.00 84.31 133 ASN A CA 1
ATOM 1018 C C . ASN A 1 133 ? 2.157 1.265 -10.678 1.00 84.31 133 ASN A C 1
ATOM 1020 O O . ASN A 1 133 ? 1.695 1.405 -9.544 1.00 84.31 133 ASN A O 1
ATOM 1024 N N . ARG A 1 134 ? 1.671 1.929 -11.733 1.00 85.06 134 ARG A N 1
ATOM 1025 C CA . ARG A 1 134 ? 0.614 2.936 -11.620 1.00 85.06 134 ARG A CA 1
ATOM 1026 C C . ARG A 1 134 ? -0.669 2.354 -11.033 1.00 85.06 134 ARG A C 1
ATOM 1028 O O . ARG A 1 134 ? -1.270 2.969 -10.153 1.00 85.06 134 ARG A O 1
ATOM 1035 N N . LYS A 1 135 ? -1.096 1.175 -11.498 1.00 85.62 135 LYS A N 1
ATOM 1036 C CA . LYS A 1 135 ? -2.300 0.503 -10.988 1.00 85.62 135 LYS A CA 1
ATOM 1037 C C . LYS A 1 135 ? -2.143 0.113 -9.519 1.00 85.62 135 LYS A C 1
ATOM 1039 O O . LYS A 1 135 ? -3.050 0.374 -8.734 1.00 85.62 135 LYS A O 1
ATOM 1044 N N . THR A 1 136 ? -1.008 -0.472 -9.143 1.00 84.62 136 THR A N 1
ATOM 1045 C CA . THR A 1 136 ? -0.721 -0.846 -7.755 1.00 84.62 136 THR A CA 1
ATOM 1046 C C . THR A 1 136 ? -0.672 0.384 -6.860 1.00 84.62 136 THR A C 1
ATOM 1048 O O . THR A 1 136 ? -1.297 0.365 -5.808 1.00 84.62 136 THR A O 1
ATOM 1051 N N . ARG A 1 137 ? -0.029 1.477 -7.291 1.00 85.81 137 ARG A N 1
ATOM 1052 C CA . ARG A 1 137 ? -0.002 2.737 -6.539 1.00 85.81 137 ARG A CA 1
ATOM 1053 C C . ARG A 1 137 ? -1.405 3.279 -6.299 1.00 85.81 137 ARG A C 1
ATOM 1055 O O . ARG A 1 137 ? -1.748 3.585 -5.165 1.00 85.81 137 ARG A O 1
ATOM 1062 N N . LEU A 1 138 ? -2.225 3.377 -7.345 1.00 86.62 138 LEU A N 1
ATOM 1063 C CA . LEU A 1 138 ? -3.598 3.875 -7.216 1.00 86.62 138 LEU A CA 1
ATOM 1064 C C . LEU A 1 138 ? -4.446 2.981 -6.301 1.00 86.62 138 LEU A C 1
ATOM 1066 O O . LEU A 1 138 ? -5.172 3.495 -5.456 1.00 86.62 138 LEU A O 1
ATOM 1070 N N . GLY A 1 139 ? -4.317 1.657 -6.429 1.00 84.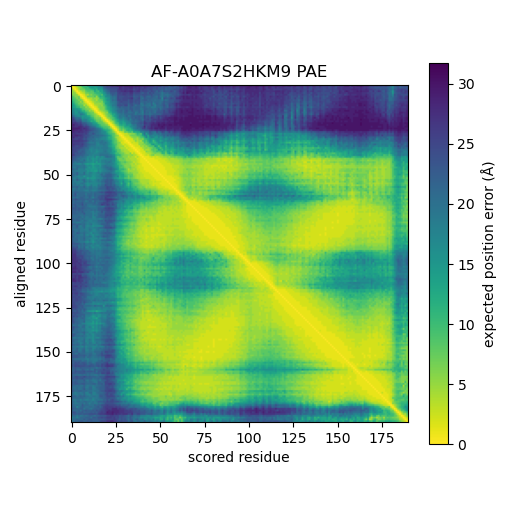69 139 GLY A N 1
ATOM 1071 C CA . GLY A 1 139 ? -4.998 0.708 -5.547 1.00 84.69 139 GLY A CA 1
ATOM 1072 C C . GLY A 1 139 ? -4.554 0.841 -4.090 1.00 84.69 139 GLY A C 1
ATOM 1073 O O . GLY A 1 139 ? -5.396 0.935 -3.202 1.00 84.69 139 GLY A O 1
ATOM 1074 N N . ALA A 1 140 ? -3.244 0.921 -3.846 1.00 85.62 140 ALA A N 1
ATOM 1075 C CA . ALA A 1 140 ? -2.684 1.096 -2.510 1.00 85.62 140 ALA A CA 1
ATOM 1076 C C . ALA A 1 140 ? -3.115 2.429 -1.881 1.00 85.62 140 ALA A C 1
ATOM 1078 O O . ALA A 1 140 ? -3.507 2.449 -0.720 1.00 85.62 140 ALA A O 1
ATOM 1079 N N . MET A 1 141 ? -3.126 3.528 -2.643 1.00 87.88 141 MET A N 1
ATOM 1080 C CA . MET A 1 141 ? -3.619 4.827 -2.166 1.00 87.88 141 MET A CA 1
ATOM 1081 C C . MET A 1 141 ? -5.097 4.781 -1.770 1.00 87.88 141 MET A C 1
ATOM 1083 O O . MET A 1 141 ? -5.480 5.373 -0.761 1.00 87.88 141 MET A O 1
ATOM 1087 N N . ASP A 1 142 ? -5.925 4.061 -2.526 1.00 88.88 142 ASP A N 1
ATOM 1088 C CA . ASP A 1 142 ? -7.342 3.919 -2.199 1.00 88.88 142 ASP A CA 1
ATOM 1089 C C . ASP A 1 142 ? -7.566 3.074 -0.929 1.00 88.88 142 ASP A C 1
ATOM 1091 O O . ASP A 1 142 ? -8.409 3.414 -0.093 1.00 88.88 142 ASP A O 1
ATOM 1095 N N . VAL A 1 143 ? -6.763 2.020 -0.728 1.00 86.50 143 VAL A N 1
ATOM 1096 C CA . VAL A 1 143 ? -6.742 1.235 0.521 1.00 86.50 143 VAL A CA 1
ATOM 1097 C C . VAL A 1 143 ? -6.267 2.088 1.700 1.00 86.50 143 VAL A C 1
ATOM 1099 O O . VAL A 1 143 ? -6.931 2.102 2.735 1.00 86.50 143 VAL A O 1
ATOM 1102 N N . ILE A 1 144 ? -5.178 2.849 1.540 1.00 88.88 144 ILE A N 1
ATOM 1103 C CA . ILE A 1 144 ? -4.655 3.774 2.560 1.00 88.88 144 ILE A CA 1
ATOM 1104 C C . ILE A 1 144 ? -5.741 4.765 2.990 1.00 88.88 144 ILE A C 1
ATOM 1106 O O . ILE A 1 144 ? -5.988 4.918 4.183 1.00 88.88 144 ILE A O 1
ATOM 1110 N N . SER A 1 145 ? -6.438 5.391 2.040 1.00 91.69 145 SER A N 1
ATOM 1111 C CA . SER A 1 145 ? -7.496 6.359 2.352 1.00 91.69 145 SER A CA 1
ATOM 1112 C C . SER A 1 145 ? -8.639 5.730 3.162 1.00 91.69 145 SER A C 1
ATOM 1114 O O . SER A 1 145 ? -9.130 6.316 4.131 1.00 91.69 145 SER A O 1
ATOM 1116 N N . LYS A 1 146 ? -9.045 4.503 2.814 1.00 89.31 146 LYS A N 1
ATOM 1117 C CA . LYS A 1 146 ? -10.084 3.764 3.549 1.00 89.31 146 LYS A CA 1
ATOM 1118 C C . LYS A 1 146 ? -9.619 3.331 4.938 1.00 89.31 146 LYS A C 1
ATOM 1120 O O . LYS A 1 146 ? -10.409 3.388 5.882 1.00 89.31 146 LYS A O 1
ATOM 1125 N N . LEU A 1 147 ? -8.351 2.960 5.088 1.00 88.81 147 LEU A N 1
ATOM 1126 C CA . LEU A 1 147 ? -7.748 2.644 6.381 1.00 88.81 147 LEU A CA 1
ATOM 1127 C C . LEU A 1 147 ? -7.693 3.852 7.306 1.00 88.81 147 LEU A C 1
ATOM 1129 O O . LEU A 1 147 ? -8.099 3.756 8.459 1.00 88.81 147 LEU A O 1
ATOM 1133 N N . GLU A 1 148 ? -7.252 5.001 6.802 1.00 91.75 148 GLU A N 1
ATOM 1134 C CA . GLU A 1 148 ? -7.205 6.240 7.581 1.00 91.75 148 GLU A CA 1
ATOM 1135 C C . GLU A 1 148 ? -8.605 6.665 8.040 1.00 91.75 148 GLU A C 1
ATOM 1137 O O . GLU A 1 148 ? -8.791 7.053 9.196 1.00 91.75 148 GLU A O 1
ATOM 1142 N N . ASN A 1 149 ? -9.614 6.503 7.178 1.00 92.38 149 ASN A N 1
ATOM 1143 C CA . ASN A 1 149 ? -11.004 6.716 7.569 1.00 92.38 149 ASN A CA 1
ATOM 1144 C C . ASN A 1 149 ? -11.473 5.695 8.623 1.00 92.38 149 ASN A C 1
ATOM 1146 O O . ASN A 1 149 ? -12.142 6.065 9.584 1.00 92.38 149 ASN A O 1
ATOM 1150 N N . SER A 1 150 ? -11.092 4.423 8.490 1.00 89.50 150 SER A N 1
ATOM 1151 C CA . SER A 1 150 ? -11.421 3.378 9.471 1.00 89.50 150 SER A CA 1
ATOM 1152 C C . SER A 1 150 ? -10.801 3.671 10.839 1.00 89.50 150 SER A C 1
ATOM 1154 O O . SER A 1 150 ? -11.501 3.619 11.844 1.00 89.50 150 SER A O 1
ATOM 1156 N N . ILE A 1 151 ? -9.529 4.082 10.881 1.00 91.06 151 ILE A N 1
ATOM 1157 C CA . ILE A 1 151 ? -8.831 4.536 12.095 1.00 91.06 151 ILE A CA 1
ATOM 1158 C C . ILE A 1 151 ? -9.596 5.688 12.755 1.00 91.06 151 ILE A C 1
ATOM 1160 O O . ILE A 1 151 ? -9.796 5.684 13.969 1.00 91.06 151 ILE A O 1
ATOM 1164 N N . HIS A 1 152 ? -10.048 6.672 11.972 1.00 93.75 152 HIS A N 1
ATOM 1165 C CA . HIS A 1 152 ? -10.832 7.797 12.491 1.00 93.75 152 HIS A CA 1
ATOM 1166 C C . HIS A 1 152 ? -12.173 7.358 13.085 1.00 93.75 152 HIS A C 1
ATOM 1168 O O . HIS A 1 152 ? -12.590 7.861 14.125 1.00 93.75 152 HIS A O 1
ATOM 1174 N N . LEU A 1 153 ? -12.849 6.407 12.442 1.00 92.75 153 LEU A N 1
ATOM 1175 C CA . LEU A 1 153 ? -14.125 5.872 12.915 1.00 92.75 153 LEU A CA 1
ATOM 1176 C C . LEU A 1 153 ? -13.958 5.033 14.184 1.00 92.75 153 LEU A C 1
ATOM 1178 O O . LEU A 1 153 ? -14.757 5.181 15.107 1.00 92.75 153 LEU A O 1
ATOM 1182 N N . ILE A 1 154 ? -12.899 4.225 14.268 1.00 89.94 154 ILE A N 1
ATOM 1183 C CA . ILE A 1 154 ? -12.549 3.476 15.480 1.00 89.94 154 ILE A CA 1
ATOM 1184 C C . ILE A 1 154 ? -12.312 4.451 16.633 1.00 89.94 154 ILE A C 1
ATOM 1186 O O . ILE A 1 154 ? -13.021 4.351 17.623 1.00 89.94 154 ILE A O 1
ATOM 1190 N N . LYS A 1 155 ? -11.482 5.490 16.440 1.00 91.12 155 LYS A N 1
ATOM 1191 C CA . LYS A 1 155 ? -11.254 6.560 17.437 1.00 91.12 155 LYS A CA 1
ATOM 1192 C C . LYS A 1 155 ? -12.521 7.314 17.858 1.00 91.12 155 LYS A C 1
ATOM 1194 O O . LYS A 1 155 ? -12.554 7.915 18.927 1.00 91.12 155 LYS A O 1
ATOM 1199 N N . LYS A 1 156 ? -13.558 7.334 17.015 1.00 91.88 156 LYS A N 1
ATOM 1200 C CA . LYS A 1 156 ? -14.885 7.898 17.332 1.00 91.88 156 LYS A CA 1
ATOM 1201 C C . LYS A 1 156 ? -15.785 6.944 18.126 1.00 91.88 156 LYS A C 1
ATOM 1203 O O . LYS A 1 156 ? -16.936 7.286 18.409 1.00 91.88 156 LYS A O 1
ATOM 1208 N N . GLY A 1 157 ? -15.281 5.764 18.458 1.00 89.31 157 GLY A N 1
ATOM 1209 C CA . GLY A 1 157 ? -15.964 4.738 19.227 1.00 89.31 157 GLY A CA 1
ATOM 1210 C C . GLY A 1 157 ? -16.762 3.746 18.388 1.00 89.31 157 GLY A C 1
ATOM 1211 O O . GLY A 1 157 ? -17.725 3.167 18.890 1.00 89.31 157 GLY A O 1
ATOM 1212 N N . ALA A 1 158 ? -16.402 3.532 17.115 1.00 89.88 158 ALA A N 1
ATOM 1213 C CA . ALA A 1 158 ? -17.064 2.524 16.277 1.00 89.88 158 ALA A CA 1
ATOM 1214 C C . ALA A 1 158 ? -17.020 1.113 16.893 1.00 89.88 158 ALA A C 1
ATOM 1216 O O . ALA A 1 158 ? -17.925 0.318 16.647 1.00 89.88 158 ALA A O 1
ATOM 1217 N N . LEU A 1 159 ? -15.998 0.815 17.704 1.00 87.62 159 LEU A N 1
ATOM 1218 C CA . LEU A 1 159 ? -15.868 -0.463 18.409 1.00 87.62 159 LEU A CA 1
ATOM 1219 C C . LEU A 1 159 ? -16.402 -0.423 19.847 1.00 87.62 159 LEU A C 1
ATOM 1221 O O . LEU A 1 159 ? -16.668 -1.480 20.406 1.00 87.62 159 LEU A O 1
ATOM 1225 N N . SER A 1 160 ? -16.618 0.758 20.429 1.00 85.44 160 SER A N 1
ATOM 1226 C CA . SER A 1 160 ? -17.010 0.961 21.835 1.00 85.44 160 SER A CA 1
ATOM 1227 C C . SER A 1 160 ? -18.465 1.430 22.019 1.00 85.44 160 SER A C 1
ATOM 1229 O O . SER A 1 160 ? -18.846 1.910 23.084 1.00 85.44 160 SER A O 1
ATOM 1231 N N . GLY A 1 161 ? -19.311 1.251 20.996 1.00 83.06 161 GLY A N 1
ATOM 1232 C CA . GLY A 1 161 ? -20.770 1.408 21.101 1.00 83.06 161 GLY A CA 1
ATOM 1233 C C . GLY A 1 161 ? -21.372 2.602 20.351 1.00 83.06 161 GLY A C 1
ATOM 1234 O O . GLY A 1 161 ? -22.591 2.792 20.387 1.00 83.06 161 GLY A O 1
ATOM 1235 N N . ASN A 1 162 ? -20.572 3.387 19.622 1.00 90.31 162 ASN A N 1
ATOM 1236 C CA . ASN A 1 162 ? -21.090 4.438 18.746 1.00 90.31 162 ASN A CA 1
ATOM 1237 C C . ASN A 1 162 ? -21.679 3.830 17.460 1.00 90.31 162 ASN A C 1
ATOM 1239 O O . ASN A 1 162 ? -20.952 3.507 16.520 1.00 90.31 162 ASN A O 1
ATOM 1243 N N . LYS A 1 163 ? -23.012 3.704 17.413 1.00 87.50 163 LYS A N 1
ATOM 1244 C CA . LYS A 1 163 ? -23.744 3.078 16.296 1.00 87.50 163 LYS A CA 1
ATOM 1245 C C . LYS A 1 163 ? -23.494 3.759 14.948 1.00 87.50 163 LYS A C 1
ATOM 1247 O O . LYS A 1 163 ? -23.263 3.070 13.963 1.00 87.50 163 LYS A O 1
ATOM 1252 N N . GLU A 1 164 ? -23.471 5.090 14.905 1.00 91.00 164 GLU A N 1
ATOM 1253 C CA . GLU A 1 164 ? -23.240 5.830 13.657 1.00 91.00 164 GLU A CA 1
ATOM 1254 C C . GLU A 1 164 ? -21.816 5.599 13.128 1.00 91.00 164 GLU A C 1
ATOM 1256 O O . GLU A 1 164 ? -21.601 5.378 11.932 1.00 91.00 164 GLU A O 1
ATOM 1261 N N . ALA A 1 165 ? -20.822 5.621 14.022 1.00 90.06 165 ALA A N 1
ATOM 1262 C CA . ALA A 1 165 ? -19.439 5.337 13.654 1.00 90.06 165 ALA A CA 1
ATOM 1263 C C . ALA A 1 165 ? -19.260 3.872 13.219 1.00 90.06 165 ALA A C 1
ATOM 1265 O O . ALA A 1 165 ? -18.544 3.613 12.253 1.00 90.06 165 ALA A O 1
ATOM 1266 N N . ALA A 1 166 ? -19.951 2.935 13.873 1.00 87.56 166 ALA A N 1
ATOM 1267 C CA . ALA A 1 166 ? -19.961 1.518 13.522 1.00 87.56 166 ALA A CA 1
ATOM 1268 C C . ALA A 1 166 ? -20.572 1.265 12.133 1.00 87.56 166 ALA A C 1
ATOM 1270 O O . ALA A 1 166 ? -19.992 0.540 11.328 1.00 87.56 166 ALA A O 1
ATOM 1271 N N . GLU A 1 167 ? -21.698 1.900 11.802 1.00 88.81 167 GLU A N 1
ATOM 1272 C CA . GLU A 1 167 ? -22.321 1.797 10.475 1.00 88.81 167 GLU A CA 1
ATOM 1273 C C . GLU A 1 167 ? -21.414 2.352 9.372 1.00 88.81 167 GLU A C 1
ATOM 1275 O O . GLU A 1 167 ? -21.219 1.717 8.330 1.00 88.81 167 GLU A O 1
ATOM 1280 N N . LYS A 1 168 ? -20.800 3.516 9.616 1.00 89.81 168 LYS A N 1
ATOM 1281 C CA . LYS A 1 168 ? -19.823 4.107 8.693 1.00 89.81 168 LYS A CA 1
ATOM 1282 C C . LYS A 1 168 ? -18.600 3.213 8.528 1.00 89.81 168 LYS A C 1
ATOM 1284 O O . LYS A 1 168 ? -18.133 3.052 7.402 1.00 89.81 168 LYS A O 1
ATOM 1289 N N . LEU A 1 169 ? -18.111 2.607 9.612 1.00 88.25 169 LEU A N 1
ATOM 1290 C CA . LEU A 1 169 ? -16.989 1.673 9.564 1.00 88.25 169 LEU A CA 1
ATOM 1291 C C . LEU A 1 169 ? -17.366 0.468 8.701 1.00 88.25 169 LEU A C 1
ATOM 1293 O O . LEU A 1 169 ? -16.677 0.181 7.731 1.00 88.25 169 LEU A O 1
ATOM 1297 N N . ASN A 1 170 ? -18.522 -0.143 8.951 1.00 86.44 170 ASN A N 1
ATOM 1298 C CA . ASN A 1 170 ? -19.034 -1.269 8.171 1.00 86.44 170 ASN A CA 1
ATOM 1299 C C . ASN A 1 170 ? -19.167 -0.933 6.670 1.00 86.44 170 ASN A C 1
ATOM 1301 O O . ASN A 1 170 ? -18.807 -1.737 5.813 1.00 86.44 170 ASN A O 1
ATOM 1305 N N . SER A 1 171 ? -19.607 0.287 6.335 1.00 89.00 171 SER A N 1
ATOM 1306 C CA . SER A 1 171 ? -19.657 0.776 4.949 1.00 89.00 171 SER A CA 1
ATOM 1307 C C . SER A 1 171 ? -18.268 0.869 4.309 1.00 89.00 171 SER A C 1
ATOM 1309 O O . SER A 1 171 ? -18.080 0.464 3.159 1.00 89.00 171 SER A O 1
ATOM 1311 N N . VAL A 1 172 ? -17.278 1.389 5.041 1.00 87.62 172 VAL A N 1
ATOM 1312 C CA . VAL A 1 172 ? -15.889 1.467 4.568 1.00 87.62 172 VAL A CA 1
ATOM 1313 C C . VAL A 1 172 ? -15.323 0.069 4.341 1.00 87.62 172 VAL A C 1
ATOM 1315 O O . VAL A 1 172 ? -14.782 -0.187 3.266 1.00 87.62 172 VAL A O 1
ATOM 1318 N N . LEU A 1 173 ? -15.522 -0.848 5.288 1.00 84.06 173 LEU A N 1
ATOM 1319 C CA . LEU A 1 173 ? -15.067 -2.233 5.176 1.00 84.06 173 LEU A CA 1
ATOM 1320 C C . LEU A 1 173 ? -15.737 -2.965 4.008 1.00 84.06 173 LEU A C 1
ATOM 1322 O O . LEU A 1 173 ? -15.057 -3.645 3.243 1.00 84.06 173 LEU A O 1
ATOM 1326 N N . GLY A 1 174 ? -17.032 -2.736 3.775 1.00 82.50 174 GLY A N 1
ATOM 1327 C CA . GLY A 1 174 ? -17.737 -3.259 2.602 1.00 82.50 174 GLY A CA 1
ATOM 1328 C C . GLY A 1 174 ? -17.135 -2.780 1.281 1.00 82.50 174 GLY A C 1
ATOM 1329 O O . GLY A 1 174 ? -16.941 -3.575 0.357 1.00 82.50 174 GLY A O 1
ATOM 1330 N N . LYS A 1 175 ? -16.752 -1.501 1.194 1.00 83.69 175 LYS A N 1
ATOM 1331 C CA . LYS A 1 175 ? -16.038 -0.973 0.019 1.00 83.69 175 LYS A CA 1
ATOM 1332 C C . LYS A 1 175 ? -14.666 -1.630 -0.145 1.00 83.69 175 LYS A C 1
ATOM 1334 O O . LYS A 1 175 ? -14.313 -1.983 -1.265 1.00 83.69 175 LYS A O 1
ATOM 1339 N N . MET A 1 176 ? -13.921 -1.835 0.942 1.00 78.69 176 MET A N 1
ATOM 1340 C CA . MET A 1 176 ? -12.620 -2.515 0.893 1.00 78.69 176 MET A CA 1
ATOM 1341 C C . MET A 1 176 ? -12.758 -3.983 0.450 1.00 78.69 176 MET A C 1
ATOM 1343 O O . MET A 1 176 ? -12.020 -4.434 -0.422 1.00 78.69 176 MET A O 1
ATOM 1347 N N . SER A 1 177 ? -13.755 -4.704 0.967 1.00 74.06 177 SER A N 1
ATOM 1348 C CA . SER A 1 177 ? -14.080 -6.081 0.565 1.00 74.06 177 SER A CA 1
ATOM 1349 C C . SER A 1 177 ? -14.382 -6.183 -0.934 1.00 74.06 177 SER A C 1
ATOM 1351 O O . SER A 1 177 ? -13.858 -7.056 -1.628 1.00 74.06 177 SER A O 1
ATOM 1353 N N . SER A 1 178 ? -15.157 -5.229 -1.457 1.00 74.50 178 SER A N 1
ATOM 1354 C CA . SER A 1 178 ? -15.485 -5.137 -2.887 1.00 74.50 178 SER A CA 1
ATOM 1355 C C . SER A 1 178 ? -14.236 -5.011 -3.759 1.00 74.50 178 SER A C 1
ATOM 1357 O O . SER A 1 178 ? -14.142 -5.647 -4.807 1.00 74.50 178 SER A O 1
ATOM 1359 N N . MET A 1 179 ? -13.259 -4.212 -3.319 1.00 69.88 179 MET A N 1
ATOM 1360 C CA . MET A 1 179 ? -11.994 -4.018 -4.038 1.00 69.88 179 MET A CA 1
ATOM 1361 C C . MET A 1 179 ? -11.153 -5.295 -4.093 1.00 69.88 179 MET A C 1
ATOM 1363 O O . MET A 1 179 ? -10.413 -5.505 -5.051 1.00 69.88 179 MET A O 1
ATOM 1367 N N . ALA A 1 180 ? -11.284 -6.153 -3.086 1.00 64.94 180 ALA A N 1
ATOM 1368 C CA . ALA A 1 180 ? -10.594 -7.433 -3.000 1.00 64.94 180 ALA A CA 1
ATOM 1369 C C . ALA A 1 180 ? -11.282 -8.558 -3.790 1.00 64.94 180 ALA A C 1
ATOM 1371 O O . ALA A 1 180 ? -10.789 -9.685 -3.809 1.00 64.94 180 ALA A O 1
ATOM 1372 N N . GLY A 1 181 ? -12.430 -8.279 -4.418 1.00 61.78 181 GLY A N 1
ATOM 1373 C CA . GLY A 1 181 ? -13.249 -9.293 -5.083 1.00 61.78 181 GLY A CA 1
ATOM 1374 C C . GLY A 1 181 ? -14.002 -10.208 -4.111 1.00 61.78 181 GLY A C 1
ATOM 1375 O O . GLY A 1 181 ? -14.483 -11.266 -4.514 1.00 61.78 181 GLY A O 1
ATOM 1376 N N . VAL A 1 182 ? -14.116 -9.815 -2.838 1.00 51.34 182 VAL A N 1
ATOM 1377 C CA . VAL A 1 182 ? -14.889 -10.520 -1.810 1.00 51.34 182 VAL A CA 1
ATOM 1378 C C . VAL A 1 182 ? -16.262 -9.845 -1.746 1.00 51.34 182 VAL A C 1
ATOM 1380 O O . VAL A 1 182 ? -16.363 -8.676 -1.380 1.00 51.34 182 VAL A O 1
ATOM 1383 N N . GLY A 1 183 ? -17.304 -10.550 -2.197 1.00 47.28 183 GLY A N 1
ATOM 1384 C CA . GLY A 1 183 ? -18.638 -10.002 -2.478 1.00 47.28 183 GLY A CA 1
ATOM 1385 C C . GLY A 1 183 ? -19.196 -9.014 -1.440 1.00 47.28 183 GLY A C 1
ATOM 1386 O O . GLY A 1 183 ? -19.044 -9.181 -0.232 1.00 47.28 183 GLY A O 1
ATOM 1387 N N . THR A 1 184 ? -19.887 -7.987 -1.937 1.00 46.19 184 THR A N 1
ATOM 1388 C CA . THR A 1 184 ? -20.605 -6.960 -1.168 1.00 46.19 184 THR A CA 1
ATOM 1389 C C . THR A 1 184 ? -21.794 -7.565 -0.420 1.00 46.19 184 THR A C 1
ATOM 1391 O O . THR A 1 184 ? -22.886 -7.643 -0.979 1.00 46.19 184 THR A O 1
ATOM 1394 N N . GLY A 1 185 ? -21.624 -8.017 0.825 1.00 42.94 185 GLY A N 1
ATOM 1395 C CA . GLY A 1 185 ? -22.785 -8.518 1.578 1.00 42.94 185 GLY A CA 1
ATOM 1396 C C . GLY A 1 185 ? -22.588 -8.949 3.030 1.00 42.94 185 GLY A C 1
ATOM 1397 O O . GLY A 1 185 ? -23.521 -9.496 3.607 1.00 42.94 185 GLY A O 1
ATOM 1398 N N . GLY A 1 186 ? -21.415 -8.740 3.632 1.00 54.97 186 GLY A N 1
ATOM 1399 C CA . GLY A 1 186 ? -21.155 -9.134 5.020 1.00 54.97 186 GLY A CA 1
ATOM 1400 C C . GLY A 1 186 ? -21.340 -7.984 6.007 1.00 54.97 186 GLY A C 1
ATOM 1401 O O . GLY A 1 186 ? -20.951 -6.855 5.729 1.00 54.97 186 GLY A O 1
ATOM 1402 N N . ASN A 1 187 ? -21.906 -8.272 7.179 1.00 59.34 187 ASN A N 1
ATOM 1403 C CA . ASN A 1 187 ? -21.752 -7.413 8.348 1.00 59.34 187 ASN A CA 1
ATOM 1404 C C . ASN A 1 187 ? -20.370 -7.712 8.952 1.00 59.34 187 ASN A C 1
ATOM 1406 O O . ASN A 1 187 ? -20.190 -8.786 9.514 1.00 59.34 187 ASN A O 1
ATOM 1410 N N . PHE A 1 188 ? -19.407 -6.802 8.783 1.00 64.19 188 PHE A N 1
ATOM 1411 C CA . PHE A 1 188 ? -17.990 -7.015 9.134 1.00 64.19 188 PHE A CA 1
ATOM 1412 C C . PHE A 1 188 ? -17.692 -6.826 10.622 1.00 64.19 188 PHE A C 1
ATOM 1414 O O . PHE A 1 188 ? -16.619 -7.183 11.093 1.00 64.19 188 PHE A O 1
ATOM 1421 N N . LEU A 1 189 ? -18.638 -6.245 11.357 1.00 55.88 189 LEU A N 1
ATOM 1422 C CA . LEU A 1 189 ? -18.558 -6.105 12.803 1.00 55.88 189 LEU A CA 1
ATOM 1423 C C . LEU A 1 189 ? -19.301 -7.280 13.439 1.00 55.88 189 LEU A C 1
ATOM 1425 O O . LEU A 1 189 ? -20.529 -7.372 13.292 1.00 55.88 189 LEU A O 1
ATOM 1429 N N . HIS A 1 190 ? -18.559 -8.147 14.126 1.00 58.31 190 HIS A N 1
ATOM 1430 C CA . HIS A 1 190 ? -19.071 -9.336 14.810 1.00 58.31 190 HIS A CA 1
ATOM 1431 C C . HIS A 1 190 ? -19.194 -9.113 16.313 1.00 58.31 190 HIS A C 1
ATOM 1433 O O . HIS A 1 190 ? -18.230 -8.605 16.927 1.00 58.31 190 HIS A O 1
#

Foldseek 3Di:
DVVVVVVVCVVVVVVPDDDDDDDDDDVPVVVVVVVLLVLLVVLLVVLVVLLVVLLVLLLPQEAQDDPVRLVVSLVVLVVSLVSLVVSLVVLVVSVVQCPDPVNVVVVVVVLVPDDPVVSVVVVVVVVVSNVSSVVSSVLSVLSSVLSVLLSVLSVVVLRNDPPVSVVVNQVSSLVSCVSVVNDRDDSSHD

Mean predicted aligned error: 11.66 Å

Sequence (190 aa):
MQSLRANVALVLAVMVSEMVGSHGASTALEVDGKRALRRSRADRVDAIAQSFHVLEIAASLPRNATKEQEDHILKTLQDQVAHLKLTTSKIADVEGHDAAPEERARLVAARSTMKAEDQKMMEKMDAWSQRMNRKTRLGAMDVISKLENSIHLIKKGALSGNKEAAEKLNSVLGKMSSMAGVGTGGNFLH

pLDDT: mean 73.71, std 17.46, range [30.53, 93.75]

Solvent-accessible surface area (backbone atoms only — not comparable to full-atom values): 10485 Å² total; per-residue (Å²): 126,72,70,65,56,59,58,52,46,52,66,56,50,70,74,71,75,83,82,88,86,85,87,90,84,59,68,68,61,55,49,49,52,52,45,52,55,47,49,52,47,50,40,49,52,48,45,51,50,52,57,51,52,52,49,54,53,53,58,64,37,55,59,66,38,50,71,70,54,45,51,51,51,46,49,53,54,50,53,49,42,53,48,46,52,51,40,40,47,52,48,50,51,52,54,52,52,64,63,31,70,68,51,41,52,51,52,51,62,58,37,73,77,46,56,73,67,56,39,55,49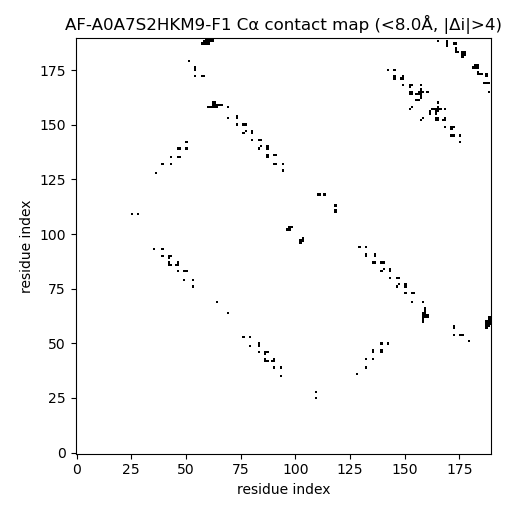,52,54,53,49,49,56,49,49,54,53,49,47,54,49,48,40,55,52,49,52,53,51,43,53,49,48,55,51,40,49,53,25,44,77,64,25,28,29,62,71,33,62,70,33,30,52,53,35,39,53,49,50,39,54,53,33,44,75,72,72,43,76,80,81,70,80,37,67,86

Secondary structure (DSSP, 8-state):
--HHHHHHHHHHHTTT--------S-HHHHHHHHHHHHHHHHHHHHHHHHHHHHHHHHHTPPTT--HHHHHHHHHHHHHHHHHHHHHHHHHHHHHHHHH-HHHHHHHHHHHTTS-HHHHHHHHHHHHHHHHHHHHHHHHHHHHHHHHHHHHHHHHTTTTTT-HHHHHHHHHHHHHHHHHTT--S------